Protein AF-A0A3M2T886-F1 (afdb_monomer)

Radius of gyration: 18.3 Å; Cα contacts (8 Å, |Δi|>4): 308; chains: 1; bounding box: 55×40×43 Å

Foldseek 3Di:
DDQQAFPPRDPPDLAGQKDWADLQWDKDWLFKFWLQDPNDHDLAPLRRLLSSVVVVVVSQVVLPDPKDWAEKEKEFQDCVSVVSNSVSQCVSCVVPVHGHHYHYDHDNDDPDPSTGMMMTTMIIRGDDPPPPPDDDDDPDDRDIDMDGDFFQPPCPPVDDVSSVVSRVVSRQSRCVSVVHGPVPDPDDDDHDPPPDDD

Mean predicted aligned error: 8.03 Å

pLDDT: mean 82.22, std 15.93, range [31.75, 97.69]

Nearest PDB structures (foldseek):
  1qu9-assembly1_A  TM=7.077E-01  e=9.840E-07  Escherichia coli
  3lyb-assembly1_B  TM=8.451E-01  e=1.971E-05  Klebsiella pneumoniae subsp. pneumoniae NTUH-K2044
  2uyk-assembly1_C  TM=7.234E-01  e=3.223E-06  Escherichia coli
  2ig8-assembly1_C  TM=6.514E-01  e=5.270E-07  Pseudomonas aeruginosa PAO1
  2ewc-assembly1_B  TM=6.297E-01  e=2.115E-04  Streptococcus pyogenes M1 GAS

Secondary structure (DSSP, 8-state):
-EEE--TTPPTT-SS-SEEEPPTTEEEEEEEEE-S-BTTB--SSHHHHHHHHHHHHHHHHHTT-TT-EEEEEEEEES-GGGHHHHHHHHHHHHGGGT-PPEEEEEE-S--SSTT--EEEEEEEEEEPP-----------SPP---EEE----GGGTTS-HHHHHHHHHHHHHHHHHHTT--GGG--------------

Solvent-accessible surface area (backbone atoms only — not comparable to full-atom values): 11778 Å² total; per-residue (Å²): 104,49,82,45,78,48,90,87,61,70,85,87,60,98,36,32,52,23,34,43,43,52,81,64,45,40,80,42,78,73,48,78,39,55,23,65,52,96,92,43,65,54,92,45,62,39,51,19,45,51,36,23,54,50,51,48,53,58,59,34,57,79,62,40,95,73,35,40,70,49,36,39,39,37,41,20,52,53,64,87,54,46,67,52,34,45,56,52,4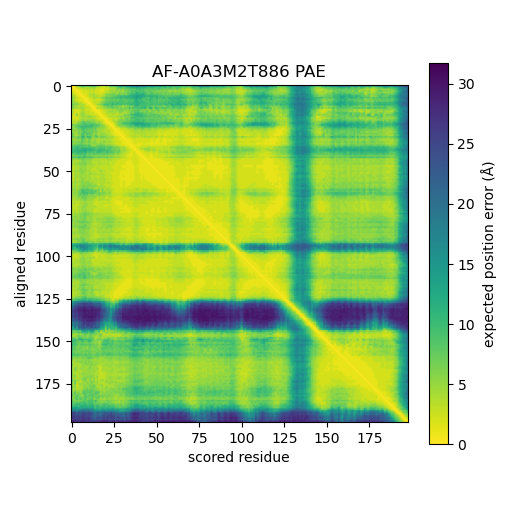9,43,66,72,35,48,86,69,82,57,46,35,18,59,46,81,41,73,36,97,65,55,100,49,93,84,48,51,50,36,39,35,35,32,25,40,28,66,55,76,82,73,88,66,94,76,80,75,91,71,96,61,85,77,75,69,58,65,48,76,43,65,56,35,68,92,29,63,91,64,45,72,68,50,22,51,50,38,21,52,52,41,38,52,50,45,38,45,68,74,75,48,54,80,90,71,64,87,78,85,87,78,84,76,85,79,80,72,83,128

Sequence (198 aa):
MDPVLPPNTPAGLAYTPDFVLHPKSQIRPLGLISPKRNGSTRSTVAGQMQDCLSNVADALAAHGPNAKVVKVTRLMTDVRDVWSAQLVIDEHFGSRNVLPTSTLIEVPACSEPGIRIEVDLWAEVPKEDRTDASDSAGSGPRSILGFVNAGVGDASGKGAVAELNSALDAVSSRISAAGASPDHVVKAYMPGCCSLPL

Structure (mmCIF, N/CA/C/O backbone):
data_AF-A0A3M2T886-F1
#
_entry.id   AF-A0A3M2T886-F1
#
loop_
_atom_site.group_PDB
_atom_site.id
_atom_site.type_symbol
_atom_site.label_atom_id
_atom_site.label_alt_id
_atom_site.label_comp_id
_atom_site.label_asym_id
_atom_site.label_entity_id
_atom_site.label_seq_id
_atom_site.pdbx_PDB_ins_code
_atom_site.Cartn_x
_atom_site.Cartn_y
_atom_site.Cartn_z
_atom_site.occupancy
_atom_site.B_iso_or_equiv
_atom_site.auth_seq_id
_atom_site.auth_comp_id
_atom_site.auth_asym_id
_atom_site.auth_atom_id
_atom_site.pdbx_PDB_model_num
ATOM 1 N N . MET A 1 1 ? 11.220 6.591 -10.026 1.00 73.31 1 MET A N 1
ATOM 2 C CA . MET A 1 1 ? 10.254 5.534 -10.345 1.00 73.31 1 MET A CA 1
ATOM 3 C C . MET A 1 1 ? 9.533 5.896 -11.621 1.00 73.31 1 MET A C 1
ATOM 5 O O . MET A 1 1 ? 9.007 7.004 -11.699 1.00 73.31 1 MET A O 1
ATOM 9 N N . ASP A 1 2 ? 9.481 4.960 -12.554 1.00 78.50 2 ASP A N 1
ATOM 10 C CA . ASP A 1 2 ? 8.653 5.056 -13.751 1.00 78.50 2 ASP A CA 1
ATOM 11 C C . ASP A 1 2 ? 7.576 3.965 -13.658 1.00 78.50 2 ASP A C 1
ATOM 13 O O . ASP A 1 2 ? 7.924 2.808 -13.382 1.00 78.50 2 ASP A O 1
ATOM 17 N N . PRO A 1 3 ? 6.277 4.310 -13.769 1.00 81.00 3 PRO A N 1
ATOM 18 C CA . PRO A 1 3 ? 5.210 3.317 -13.732 1.00 81.00 3 PRO A CA 1
ATOM 19 C C . PRO A 1 3 ? 5.347 2.363 -14.916 1.00 81.00 3 PRO A C 1
ATOM 21 O O . PRO A 1 3 ? 5.532 2.794 -16.053 1.00 81.00 3 PRO A O 1
ATOM 24 N N . VAL A 1 4 ? 5.210 1.068 -14.649 1.00 81.75 4 VAL A N 1
ATOM 25 C CA . VAL A 1 4 ? 5.131 0.030 -15.676 1.00 81.75 4 VAL A CA 1
ATOM 26 C C . VAL A 1 4 ? 3.689 -0.457 -15.735 1.00 81.75 4 VAL A C 1
ATOM 28 O O . VAL A 1 4 ? 3.132 -0.961 -14.758 1.00 81.75 4 VAL A O 1
ATOM 31 N N . LEU A 1 5 ? 3.069 -0.276 -16.899 1.00 82.56 5 LEU A N 1
ATOM 32 C CA . LEU A 1 5 ? 1.704 -0.708 -17.184 1.00 82.56 5 LEU A CA 1
ATOM 33 C C . LEU A 1 5 ? 1.766 -1.826 -18.232 1.00 82.56 5 LEU A C 1
ATOM 35 O O . LEU A 1 5 ? 1.955 -1.530 -19.414 1.00 82.56 5 LEU A O 1
ATOM 39 N N . PRO A 1 6 ? 1.642 -3.106 -17.836 1.00 78.19 6 PRO A N 1
ATOM 40 C CA . PRO A 1 6 ? 1.589 -4.205 -18.792 1.00 78.19 6 PRO A CA 1
ATOM 41 C C . PRO A 1 6 ? 0.457 -4.037 -19.818 1.00 78.19 6 PRO A C 1
ATOM 43 O O . PRO A 1 6 ? -0.554 -3.381 -19.525 1.00 78.19 6 PRO A O 1
ATOM 46 N N . PRO A 1 7 ? 0.563 -4.681 -20.994 1.00 75.75 7 PRO A N 1
ATOM 47 C CA . PRO A 1 7 ? -0.549 -4.768 -21.935 1.00 75.75 7 PRO A CA 1
ATOM 48 C C . PRO A 1 7 ? -1.835 -5.244 -21.242 1.00 75.75 7 PRO A C 1
ATOM 50 O O . PRO A 1 7 ? -1.795 -6.146 -20.407 1.00 75.75 7 PRO A O 1
ATOM 53 N N . ASN A 1 8 ? -2.975 -4.645 -21.600 1.00 73.69 8 ASN A N 1
ATOM 54 C CA . ASN A 1 8 ? -4.298 -4.922 -21.018 1.00 73.69 8 ASN A CA 1
ATOM 55 C C . ASN A 1 8 ? -4.470 -4.538 -19.537 1.00 73.69 8 ASN A C 1
ATOM 57 O O . ASN A 1 8 ? -5.406 -5.007 -18.891 1.00 73.69 8 ASN A O 1
ATOM 61 N N . THR A 1 9 ? -3.610 -3.675 -18.985 1.00 73.69 9 THR A N 1
ATOM 62 C CA . THR A 1 9 ? -3.860 -3.090 -17.658 1.00 73.69 9 THR A CA 1
ATOM 63 C C . THR A 1 9 ? -5.206 -2.346 -17.664 1.00 73.69 9 THR A C 1
ATOM 65 O O . THR A 1 9 ? -5.379 -1.445 -18.490 1.00 73.69 9 THR A O 1
ATOM 68 N N . PRO A 1 10 ? -6.159 -2.686 -16.772 1.00 74.94 10 PRO A N 1
ATOM 69 C CA . PRO A 1 10 ? -7.440 -1.992 -16.698 1.00 74.94 10 PRO A CA 1
ATOM 70 C C . PRO A 1 10 ? -7.269 -0.492 -16.438 1.00 74.94 10 PRO A C 1
ATOM 72 O O . PRO A 1 10 ? -6.388 -0.076 -15.684 1.00 74.94 10 PRO A O 1
ATOM 75 N N . ALA A 1 11 ? -8.135 0.330 -17.028 1.00 75.38 11 ALA A N 1
ATOM 76 C CA . ALA A 1 11 ? -8.198 1.747 -16.688 1.00 75.38 11 ALA A CA 1
ATOM 77 C C . ALA A 1 11 ? -8.757 1.941 -15.266 1.00 75.38 11 ALA A C 1
ATOM 79 O O . ALA A 1 11 ? -9.598 1.165 -14.813 1.00 75.38 11 ALA A O 1
ATOM 80 N N . GLY A 1 12 ? -8.317 2.998 -14.575 1.00 73.69 12 GLY A N 1
ATOM 81 C CA . GLY A 1 12 ? -8.876 3.386 -13.274 1.00 73.69 12 GLY A CA 1
ATOM 82 C C . GLY A 1 12 ? -8.457 2.505 -12.092 1.00 73.69 12 GLY A C 1
ATOM 83 O O . GLY A 1 12 ? -9.195 2.416 -11.114 1.00 73.69 12 GLY A O 1
ATOM 84 N N . LEU A 1 13 ? -7.297 1.841 -12.158 1.00 75.38 13 LEU A N 1
ATOM 85 C CA . LEU A 1 13 ? -6.771 1.114 -11.003 1.00 75.38 13 LEU A CA 1
ATOM 86 C C . LEU A 1 13 ? -6.493 2.058 -9.826 1.00 75.38 13 LEU A C 1
ATOM 88 O O . LEU A 1 13 ? -5.866 3.102 -9.975 1.00 75.38 13 LEU A O 1
ATOM 92 N N . ALA A 1 14 ? -6.864 1.602 -8.633 1.00 77.94 14 ALA A N 1
ATOM 93 C CA . ALA A 1 14 ? -6.590 2.244 -7.347 1.00 77.94 14 ALA A CA 1
ATOM 94 C C . ALA A 1 14 ? -5.103 2.201 -6.915 1.00 77.94 14 ALA A C 1
ATOM 96 O O . ALA A 1 14 ? -4.770 2.525 -5.772 1.00 77.94 14 ALA A O 1
ATOM 97 N N . TYR A 1 15 ? -4.213 1.719 -7.786 1.00 78.88 15 TYR A N 1
ATOM 98 C CA . TYR A 1 15 ? -2.777 1.574 -7.561 1.00 78.88 15 TYR A CA 1
ATOM 99 C C . TYR A 1 15 ? -2.042 1.428 -8.897 1.00 78.88 15 TYR A C 1
ATOM 101 O O . TYR A 1 15 ? -2.638 1.046 -9.904 1.00 78.88 15 TYR A O 1
ATOM 109 N N . THR A 1 16 ? -0.729 1.657 -8.897 1.00 79.88 16 THR A N 1
ATOM 110 C CA . THR A 1 16 ? 0.100 1.309 -10.059 1.00 79.88 16 THR A CA 1
ATOM 111 C C . THR A 1 16 ? 0.546 -0.158 -9.962 1.00 79.88 16 THR A C 1
ATOM 113 O O . THR A 1 16 ? 1.080 -0.545 -8.919 1.00 79.88 16 THR A O 1
ATOM 116 N N . PRO A 1 17 ? 0.350 -0.985 -11.008 1.00 76.50 17 PRO A N 1
ATOM 117 C CA . PRO A 1 17 ? 0.711 -2.406 -11.010 1.00 76.50 17 PRO A CA 1
ATOM 118 C C . PRO A 1 17 ? 2.174 -2.705 -10.702 1.00 76.50 17 PRO A C 1
ATOM 120 O O . PRO A 1 17 ? 2.455 -3.684 -10.006 1.00 76.50 17 PRO A O 1
ATOM 123 N N . ASP A 1 18 ? 3.073 -1.894 -11.255 1.00 78.31 18 ASP A N 1
ATOM 124 C CA . ASP A 1 18 ? 4.510 -2.110 -11.201 1.00 78.31 18 ASP A CA 1
ATOM 125 C C . ASP A 1 18 ? 5.285 -0.787 -11.331 1.00 78.31 18 ASP A C 1
ATOM 127 O O . ASP A 1 18 ? 4.829 0.162 -11.974 1.00 78.31 18 ASP A O 1
ATOM 131 N N . PHE A 1 19 ? 6.463 -0.726 -10.716 1.00 81.12 19 PHE A N 1
ATOM 132 C CA . PHE A 1 19 ? 7.426 0.353 -10.882 1.00 81.12 19 PHE A CA 1
ATOM 133 C C . PHE A 1 19 ? 8.838 -0.168 -11.033 1.00 81.12 19 PHE A C 1
AT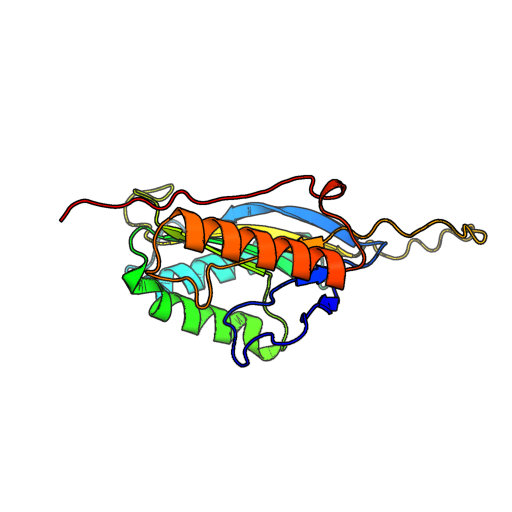OM 135 O O . PHE A 1 19 ? 9.302 -1.001 -10.255 1.00 81.12 19 PHE A O 1
ATOM 142 N N . VAL A 1 20 ? 9.573 0.514 -11.903 1.00 79.56 20 VAL A N 1
ATOM 143 C CA . VAL A 1 20 ? 11.030 0.474 -11.953 1.00 79.56 20 VAL A CA 1
ATOM 144 C C . VAL A 1 20 ? 11.584 1.679 -11.199 1.00 79.56 20 VAL A C 1
ATOM 146 O O . VAL A 1 20 ? 11.208 2.822 -11.468 1.00 79.56 20 VAL A O 1
ATOM 149 N N . LEU A 1 21 ? 12.465 1.448 -10.226 1.00 81.06 21 LEU A N 1
ATOM 150 C CA . LEU A 1 21 ? 13.140 2.521 -9.490 1.00 81.06 21 LEU A CA 1
ATOM 151 C C . LEU A 1 21 ? 14.298 3.100 -10.301 1.00 81.06 21 LEU A C 1
ATOM 153 O O . LEU A 1 21 ? 14.919 2.400 -11.103 1.00 81.06 21 LEU A O 1
ATOM 157 N N . HIS A 1 22 ? 14.643 4.371 -10.063 1.00 76.75 22 HIS A N 1
ATOM 158 C CA . HIS A 1 22 ? 15.826 4.921 -10.722 1.00 76.75 22 HIS A CA 1
ATOM 159 C C . HIS A 1 22 ? 17.098 4.226 -10.197 1.00 76.75 22 HIS A C 1
ATOM 161 O O . HIS A 1 22 ? 17.206 3.993 -8.992 1.00 76.75 22 HIS A O 1
ATOM 167 N N . PRO A 1 23 ? 18.104 3.957 -11.054 1.00 71.12 23 PRO A N 1
ATOM 168 C CA . PRO A 1 23 ? 19.309 3.207 -10.673 1.00 71.12 23 PRO A CA 1
ATOM 169 C C . PRO A 1 23 ? 20.102 3.782 -9.489 1.00 71.12 23 PRO A C 1
ATOM 171 O O . PRO A 1 23 ? 20.863 3.067 -8.844 1.00 71.12 23 PRO A O 1
ATOM 174 N N . LYS A 1 24 ? 19.953 5.080 -9.199 1.00 78.00 24 LYS A N 1
ATOM 175 C CA . LYS A 1 24 ? 20.633 5.755 -8.084 1.00 78.00 24 LYS A CA 1
ATOM 176 C C . LYS A 1 24 ? 19.783 5.855 -6.818 1.00 78.00 24 LYS A C 1
ATOM 178 O O . LYS A 1 24 ? 20.264 6.374 -5.813 1.00 78.00 24 LYS A O 1
ATOM 183 N N . SER A 1 25 ? 18.544 5.387 -6.834 1.00 80.44 25 SER A N 1
ATOM 184 C CA . SER A 1 25 ? 17.658 5.515 -5.685 1.00 80.44 25 SER A CA 1
ATOM 185 C C . SER A 1 25 ? 18.001 4.518 -4.584 1.00 80.44 25 SER A C 1
ATOM 187 O O . SER A 1 25 ? 18.428 3.391 -4.829 1.00 80.44 25 SER A O 1
ATOM 189 N N . GLN A 1 26 ? 17.805 4.936 -3.339 1.00 84.19 26 GLN A N 1
ATOM 190 C CA . GLN A 1 26 ? 17.780 4.045 -2.188 1.00 84.19 26 GLN A CA 1
ATOM 191 C C . GLN A 1 26 ? 16.342 3.671 -1.875 1.00 84.19 26 GLN A C 1
ATOM 193 O O . GLN A 1 26 ? 15.439 4.501 -1.970 1.00 84.19 26 GLN A O 1
ATOM 198 N N . ILE A 1 27 ? 16.153 2.436 -1.429 1.00 87.69 27 ILE A N 1
ATOM 199 C CA . ILE A 1 27 ? 14.901 2.014 -0.824 1.00 87.69 27 ILE A CA 1
ATOM 200 C C . ILE A 1 27 ? 14.999 2.124 0.687 1.00 87.69 27 ILE A C 1
ATOM 202 O O . ILE A 1 27 ? 15.942 1.626 1.304 1.00 87.69 27 ILE A O 1
ATOM 206 N N . ARG A 1 28 ? 14.011 2.796 1.275 1.00 87.75 28 ARG A N 1
ATOM 207 C CA . ARG A 1 28 ? 13.882 2.991 2.715 1.00 87.75 28 ARG A CA 1
ATOM 208 C C . ARG A 1 28 ? 12.553 2.405 3.186 1.00 87.75 28 ARG A C 1
ATOM 210 O O . ARG A 1 28 ? 11.504 2.934 2.820 1.00 87.75 28 ARG A O 1
ATOM 217 N N . PRO A 1 29 ? 12.569 1.315 3.969 1.00 90.00 29 PRO A N 1
ATOM 218 C CA . PRO A 1 29 ? 11.396 0.910 4.726 1.00 90.00 29 PRO A CA 1
ATOM 219 C C . PRO A 1 29 ? 11.055 2.020 5.723 1.00 90.00 29 PRO A C 1
ATOM 221 O O . PRO A 1 29 ? 11.926 2.439 6.484 1.00 90.00 29 PRO A O 1
ATOM 224 N N . LEU A 1 30 ? 9.812 2.493 5.709 1.00 90.12 30 LEU A N 1
ATOM 225 C CA . LEU A 1 30 ? 9.295 3.422 6.720 1.00 90.12 30 LEU A CA 1
ATOM 226 C C . LEU A 1 30 ? 8.652 2.673 7.898 1.00 90.12 30 LEU A C 1
ATOM 228 O O . LEU A 1 30 ? 8.413 3.262 8.947 1.00 90.12 30 LEU A O 1
ATOM 232 N N . GLY A 1 31 ? 8.424 1.365 7.734 1.00 89.19 31 GLY A N 1
ATOM 233 C CA . GLY A 1 31 ? 7.796 0.505 8.728 1.00 89.19 31 GLY A CA 1
ATOM 234 C C . GLY A 1 31 ? 6.280 0.674 8.784 1.00 89.19 31 GLY A C 1
ATOM 235 O O . GLY A 1 31 ? 5.672 1.329 7.934 1.00 89.19 31 GLY A O 1
ATOM 236 N N . LEU A 1 32 ? 5.685 0.056 9.806 1.00 94.69 32 LEU A N 1
ATOM 237 C CA . LEU A 1 32 ? 4.258 0.135 10.086 1.00 94.69 32 LEU A CA 1
ATOM 238 C C . LEU A 1 32 ? 3.925 1.490 10.717 1.00 94.69 32 LEU A C 1
ATOM 240 O O . LEU A 1 32 ? 4.405 1.815 11.802 1.00 94.69 32 LEU A O 1
ATOM 244 N N . ILE A 1 33 ? 3.082 2.262 10.042 1.00 96.31 33 ILE A N 1
ATOM 245 C CA . ILE A 1 33 ? 2.617 3.570 10.488 1.00 96.31 33 ILE A CA 1
ATOM 246 C C . ILE A 1 33 ? 1.151 3.456 10.897 1.00 96.31 33 ILE A C 1
ATOM 248 O O . ILE A 1 33 ? 0.270 3.140 10.089 1.00 96.31 33 ILE A O 1
ATOM 252 N N . SER A 1 34 ? 0.905 3.743 12.173 1.00 96.25 34 SER A N 1
ATOM 253 C CA . SER A 1 34 ? -0.427 3.775 12.764 1.00 96.25 34 SER A CA 1
ATOM 254 C C . SER A 1 34 ? -1.082 5.155 12.579 1.00 96.25 34 SER A C 1
ATOM 256 O O . SER A 1 34 ? -0.383 6.149 12.351 1.00 96.25 34 SER A O 1
ATOM 258 N N . PRO A 1 35 ? -2.419 5.260 12.676 1.00 97.31 35 PRO A N 1
ATOM 259 C CA . PRO A 1 35 ? -3.145 6.527 12.567 1.00 97.31 35 PRO A CA 1
ATOM 260 C C . PRO A 1 35 ? -3.067 7.378 13.839 1.00 97.31 35 PRO A C 1
ATOM 262 O O . PRO A 1 35 ? -3.686 8.437 13.913 1.00 97.31 35 PRO A O 1
ATOM 265 N N . LYS A 1 36 ? -2.359 6.919 14.876 1.00 96.00 36 LYS A N 1
ATOM 266 C CA . LYS A 1 36 ? -2.288 7.630 16.148 1.00 96.00 36 LYS A CA 1
ATOM 267 C C . LYS A 1 36 ? -1.496 8.918 15.959 1.00 96.00 36 LYS A C 1
ATOM 269 O O . LYS A 1 36 ? -0.318 8.892 15.604 1.00 96.00 36 LYS A O 1
ATOM 274 N N . ARG A 1 37 ? -2.136 10.055 16.220 1.00 89.50 37 ARG A N 1
ATOM 275 C CA . ARG A 1 37 ? -1.526 11.383 16.115 1.00 89.50 37 ARG A CA 1
ATOM 276 C C . ARG A 1 37 ? -1.833 12.171 17.379 1.00 89.50 37 ARG A C 1
ATOM 278 O O . ARG A 1 37 ? -2.977 12.236 17.831 1.00 89.50 37 ARG A O 1
ATOM 285 N N . ASN A 1 38 ? -0.787 12.718 17.999 1.00 88.19 38 ASN A N 1
ATOM 286 C CA . ASN A 1 38 ? -0.873 13.425 19.285 1.00 88.19 38 ASN A CA 1
ATOM 287 C C . ASN A 1 38 ? -1.552 12.595 20.397 1.00 88.19 38 ASN A C 1
ATOM 289 O O . ASN A 1 38 ? -2.302 13.123 21.211 1.00 88.19 38 ASN A O 1
ATOM 293 N N . GLY A 1 39 ? -1.323 11.277 20.404 1.00 89.31 39 GLY A N 1
ATOM 294 C CA . GLY A 1 39 ? -1.890 10.357 21.396 1.00 89.31 39 GLY A CA 1
ATOM 295 C C . GLY A 1 39 ? -3.356 9.967 21.172 1.00 89.31 39 GLY A C 1
ATOM 296 O O . GLY A 1 39 ? -3.884 9.189 21.961 1.00 89.31 39 GLY A O 1
ATOM 297 N N . SER A 1 40 ? -3.997 10.450 20.105 1.00 92.38 40 SER A N 1
ATOM 298 C CA . SER A 1 40 ? -5.401 10.170 19.785 1.00 92.38 40 SER A CA 1
ATOM 299 C C . SER A 1 40 ? -5.559 9.542 18.402 1.00 92.38 40 SER A C 1
ATOM 301 O O . SER A 1 40 ? -4.682 9.679 17.549 1.00 92.38 40 SER A O 1
ATOM 303 N N . THR A 1 41 ? -6.693 8.880 18.183 1.00 95.75 41 THR A N 1
ATOM 304 C CA . THR A 1 41 ? -7.053 8.262 16.904 1.00 95.75 41 THR A CA 1
ATOM 305 C C . THR A 1 41 ? -8.490 8.640 16.565 1.00 95.75 41 THR A C 1
ATOM 307 O O . THR A 1 41 ? -9.370 8.581 17.427 1.00 95.75 41 THR A O 1
ATOM 310 N N . ARG A 1 42 ? -8.755 9.021 15.311 1.00 95.50 42 ARG A N 1
ATOM 311 C CA . ARG A 1 42 ? -10.125 9.287 14.848 1.00 95.50 42 ARG A CA 1
ATOM 312 C C . ARG A 1 42 ? -10.953 8.002 14.785 1.00 95.50 42 ARG A C 1
ATOM 314 O O . ARG A 1 42 ? -10.430 6.912 14.573 1.00 95.50 42 ARG A O 1
ATOM 321 N N . SER A 1 43 ? -12.268 8.133 14.930 1.00 94.31 43 SER A N 1
ATOM 322 C CA . SER A 1 43 ? -13.190 6.989 14.961 1.00 94.31 43 SER A CA 1
ATOM 323 C C . SER A 1 43 ? -13.500 6.392 13.582 1.00 94.31 43 SER A C 1
ATOM 325 O O . SER A 1 43 ? -13.890 5.230 13.495 1.00 94.31 43 SER A O 1
ATOM 327 N N . THR A 1 44 ? -13.335 7.153 12.497 1.00 96.56 44 THR A N 1
ATOM 328 C CA . THR A 1 44 ? -13.653 6.704 11.131 1.00 96.56 44 THR A CA 1
ATOM 329 C C . THR A 1 44 ? -12.413 6.173 10.410 1.00 96.56 44 THR A C 1
ATOM 331 O O . THR A 1 44 ? -11.316 6.686 10.609 1.00 96.56 44 THR A O 1
ATOM 334 N N . VAL A 1 45 ? -12.570 5.181 9.518 1.00 96.81 45 VAL A N 1
ATOM 335 C CA . VAL A 1 45 ? -11.439 4.660 8.705 1.00 96.81 45 VAL A CA 1
ATOM 336 C C . VAL A 1 45 ? -10.864 5.741 7.795 1.00 96.81 45 VAL A C 1
ATOM 338 O O . VAL A 1 45 ? -9.649 5.836 7.680 1.00 96.81 45 VAL A O 1
ATOM 341 N N . ALA A 1 46 ? -11.705 6.594 7.203 1.00 96.69 46 ALA A N 1
ATOM 342 C CA . ALA A 1 46 ? -11.232 7.726 6.410 1.00 96.69 46 ALA A CA 1
ATOM 343 C C . ALA A 1 46 ? -10.376 8.685 7.257 1.00 96.69 46 ALA A C 1
ATOM 345 O O . ALA A 1 46 ? -9.282 9.064 6.849 1.00 96.69 46 ALA A O 1
ATOM 346 N N . GLY A 1 47 ? -10.830 9.017 8.471 1.00 97.44 47 GLY A N 1
ATOM 347 C CA . GLY A 1 47 ? -10.069 9.851 9.399 1.00 97.44 47 GLY A CA 1
ATOM 348 C C . GLY A 1 47 ? -8.748 9.209 9.824 1.00 97.44 47 GLY A C 1
ATOM 349 O O . GLY A 1 47 ? -7.721 9.876 9.826 1.00 97.44 47 GLY A O 1
ATOM 350 N N . GLN A 1 48 ? -8.755 7.908 10.115 1.00 97.69 48 GLN A N 1
ATOM 351 C CA . GLN A 1 48 ? -7.535 7.164 10.424 1.00 97.69 48 GLN A CA 1
ATOM 352 C C . GLN A 1 48 ? -6.568 7.138 9.235 1.00 97.69 48 GLN A C 1
ATOM 354 O O . GLN A 1 48 ? -5.387 7.406 9.410 1.00 97.69 48 GLN A O 1
ATOM 359 N N . MET A 1 49 ? -7.052 6.908 8.012 1.00 97.19 49 MET A N 1
ATOM 360 C CA . MET A 1 49 ? -6.215 6.956 6.810 1.00 97.19 49 MET A CA 1
ATOM 361 C C . MET A 1 49 ? -5.611 8.355 6.588 1.00 97.19 49 MET A C 1
ATOM 363 O O . MET A 1 49 ? -4.432 8.456 6.258 1.00 97.19 49 MET A O 1
ATOM 367 N N . GLN A 1 50 ? -6.361 9.436 6.833 1.00 96.62 50 GLN A N 1
ATOM 368 C CA . GLN A 1 50 ? -5.817 10.803 6.784 1.00 96.62 50 GLN A CA 1
ATOM 369 C C . GLN A 1 50 ? -4.668 10.995 7.781 1.00 96.62 50 GLN A C 1
ATOM 371 O O . GLN A 1 50 ? -3.632 11.569 7.434 1.00 96.62 50 GLN A O 1
ATOM 376 N N . ASP A 1 51 ? -4.833 10.504 9.011 1.00 97.50 51 ASP A N 1
ATOM 377 C CA . ASP A 1 51 ? -3.807 10.620 10.045 1.00 97.50 51 ASP A CA 1
ATOM 378 C C . ASP A 1 51 ? -2.591 9.726 9.731 1.00 97.50 51 ASP A C 1
ATOM 380 O O . ASP A 1 51 ? -1.456 10.187 9.863 1.00 97.50 51 ASP A O 1
ATOM 384 N N . CYS A 1 52 ? -2.797 8.509 9.202 1.00 97.12 52 CYS A N 1
ATOM 385 C CA . CYS A 1 52 ? -1.728 7.668 8.654 1.00 97.12 52 CYS A CA 1
ATOM 386 C C . CYS A 1 52 ? -0.928 8.431 7.595 1.00 97.12 52 CYS A C 1
ATOM 388 O O . CYS A 1 52 ? 0.280 8.572 7.735 1.00 97.12 52 CYS A O 1
ATOM 390 N N . LEU A 1 53 ? -1.576 8.966 6.558 1.00 95.19 53 LEU A N 1
ATOM 391 C CA . LEU A 1 53 ? -0.886 9.669 5.469 1.00 95.19 53 LEU A CA 1
ATOM 392 C C . LEU A 1 53 ? -0.197 10.959 5.935 1.00 95.19 53 LEU A C 1
ATOM 394 O O . LEU A 1 53 ? 0.848 11.324 5.401 1.00 95.19 53 LEU A O 1
ATOM 398 N N . SER A 1 54 ? -0.724 11.615 6.969 1.00 95.38 54 SER A N 1
ATOM 399 C CA . SER A 1 54 ? -0.040 12.738 7.621 1.00 95.38 54 SER A CA 1
ATOM 400 C C . SER A 1 54 ? 1.233 12.275 8.337 1.00 95.38 54 SER A C 1
ATOM 402 O O . SER A 1 54 ? 2.289 12.878 8.165 1.00 95.38 54 SER A O 1
ATOM 404 N N . ASN A 1 55 ? 1.171 11.162 9.077 1.00 96.06 55 ASN A N 1
ATOM 405 C CA . ASN A 1 55 ? 2.343 10.553 9.715 1.00 96.06 55 ASN A CA 1
ATOM 406 C C . ASN A 1 55 ? 3.384 10.102 8.667 1.00 96.06 55 ASN A C 1
ATOM 408 O O . ASN A 1 55 ? 4.587 10.233 8.883 1.00 96.06 55 ASN A O 1
ATOM 412 N N . VAL A 1 56 ? 2.933 9.622 7.504 1.00 94.94 56 VAL A N 1
ATOM 413 C CA . VAL A 1 56 ? 3.799 9.283 6.362 1.00 94.94 56 VAL A CA 1
ATOM 414 C C . VAL A 1 56 ? 4.498 10.513 5.800 1.00 94.94 56 VAL A C 1
ATOM 416 O O . VAL A 1 56 ? 5.694 10.452 5.525 1.00 94.94 56 VAL A O 1
ATOM 419 N N . ALA A 1 57 ? 3.778 11.623 5.628 1.00 93.44 57 ALA A N 1
ATOM 420 C CA . ALA A 1 57 ? 4.365 12.869 5.148 1.00 93.44 57 ALA A CA 1
ATOM 421 C C . ALA A 1 57 ? 5.473 13.365 6.092 1.00 93.44 57 ALA A C 1
ATOM 423 O O . ALA A 1 57 ? 6.553 13.727 5.625 1.00 93.44 57 ALA A O 1
ATOM 424 N N . ASP A 1 58 ? 5.245 13.292 7.406 1.00 93.69 58 ASP A N 1
ATOM 425 C CA . ASP A 1 58 ? 6.255 13.642 8.411 1.00 93.69 58 ASP A CA 1
ATOM 426 C C . ASP A 1 58 ? 7.480 12.714 8.337 1.00 93.69 58 ASP A C 1
ATOM 428 O O . ASP A 1 58 ? 8.620 13.181 8.367 1.00 93.69 58 ASP A O 1
ATOM 432 N N . ALA A 1 59 ? 7.263 11.402 8.182 1.00 93.06 59 ALA A N 1
ATOM 433 C CA . ALA A 1 59 ? 8.346 10.430 8.036 1.00 93.06 59 ALA A CA 1
ATOM 434 C C . ALA A 1 59 ? 9.171 10.665 6.756 1.00 93.06 59 ALA A C 1
ATOM 436 O O . ALA A 1 59 ? 10.400 10.596 6.781 1.00 93.06 59 ALA A O 1
ATOM 437 N N . LEU A 1 60 ? 8.515 10.983 5.637 1.00 92.62 60 LEU A N 1
ATOM 438 C CA . LEU A 1 60 ? 9.184 11.291 4.371 1.00 92.62 60 LEU A CA 1
ATOM 439 C C . LEU A 1 60 ? 9.981 12.594 4.429 1.00 92.62 60 LEU A C 1
ATOM 441 O O . LEU A 1 60 ? 11.047 12.665 3.820 1.00 92.62 60 LEU A O 1
ATOM 445 N N . ALA A 1 61 ? 9.511 13.602 5.169 1.00 91.75 61 ALA A N 1
ATOM 446 C CA . ALA A 1 61 ? 10.202 14.885 5.291 1.00 91.75 61 ALA A CA 1
ATOM 447 C C . ALA A 1 61 ? 11.640 14.730 5.826 1.00 91.75 61 ALA A C 1
ATOM 449 O O . ALA A 1 61 ? 12.537 15.458 5.400 1.00 91.75 61 ALA A O 1
ATOM 450 N N . ALA A 1 62 ? 11.892 13.729 6.678 1.00 89.62 62 ALA A N 1
ATOM 451 C CA . ALA A 1 62 ? 13.228 13.404 7.187 1.00 89.62 62 ALA A CA 1
ATOM 452 C C . ALA A 1 62 ? 14.195 12.852 6.115 1.00 89.62 62 ALA A C 1
ATOM 454 O O . ALA A 1 62 ? 15.405 12.801 6.336 1.00 89.62 62 ALA A O 1
ATOM 455 N N . HIS A 1 63 ? 13.680 12.439 4.956 1.00 88.31 63 HIS A N 1
ATOM 456 C CA . HIS A 1 63 ? 14.447 11.876 3.842 1.00 88.31 63 HIS A CA 1
ATOM 457 C C . HIS A 1 63 ? 14.638 12.853 2.672 1.00 88.31 63 HIS A C 1
ATOM 459 O O . HIS A 1 63 ? 15.221 12.482 1.652 1.00 88.31 63 HIS A O 1
ATOM 465 N N . GLY A 1 64 ? 14.189 14.100 2.828 1.00 87.88 64 GLY A N 1
ATOM 466 C CA . GLY A 1 64 ? 14.329 15.160 1.836 1.00 87.88 64 GLY A CA 1
ATOM 467 C C . GLY A 1 64 ? 13.124 15.296 0.893 1.00 87.88 64 GLY A C 1
ATOM 468 O O . GLY A 1 64 ? 12.248 14.432 0.838 1.00 87.88 64 GLY A O 1
ATOM 469 N N . PRO A 1 65 ? 13.069 16.390 0.114 1.00 87.69 65 PRO A N 1
ATOM 470 C CA . PRO A 1 65 ? 11.864 16.815 -0.609 1.00 87.69 65 PRO A CA 1
ATOM 471 C C . PRO A 1 65 ? 11.447 15.884 -1.755 1.00 87.69 65 PRO A C 1
ATOM 473 O O . PRO A 1 65 ? 10.305 15.935 -2.206 1.00 87.69 65 PRO A O 1
ATOM 476 N N . ASN A 1 66 ? 12.362 15.034 -2.228 1.00 87.81 66 ASN A N 1
ATOM 477 C CA . ASN A 1 66 ? 12.123 14.122 -3.347 1.00 87.81 66 ASN A CA 1
ATOM 478 C C . ASN A 1 66 ? 11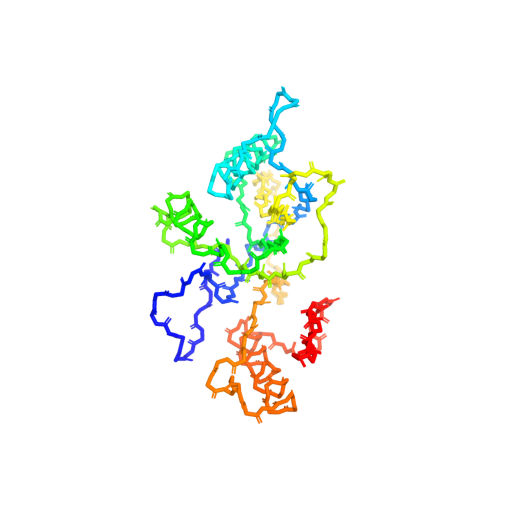.848 12.676 -2.904 1.00 87.81 66 ASN A C 1
ATOM 480 O O . ASN A 1 66 ? 11.681 11.802 -3.759 1.00 87.81 66 ASN A O 1
ATOM 484 N N . ALA A 1 67 ? 11.821 12.406 -1.594 1.00 89.75 67 ALA A N 1
ATOM 485 C CA . ALA A 1 67 ? 11.436 11.102 -1.078 1.00 89.75 67 ALA A CA 1
ATOM 486 C C . ALA A 1 67 ? 9.955 10.830 -1.379 1.00 89.75 67 ALA A C 1
ATOM 488 O O . ALA A 1 67 ? 9.098 11.698 -1.204 1.00 89.75 67 ALA A O 1
ATOM 489 N N . LYS A 1 68 ? 9.640 9.618 -1.841 1.00 90.81 68 LYS A N 1
ATOM 490 C CA . LYS A 1 68 ? 8.272 9.249 -2.231 1.00 90.81 68 LYS A CA 1
ATOM 491 C C . LYS A 1 68 ? 7.945 7.802 -1.918 1.00 90.81 68 LYS A C 1
ATOM 493 O O . LYS A 1 68 ? 8.796 6.929 -2.044 1.00 90.81 68 LYS A O 1
ATOM 498 N N . VAL A 1 69 ? 6.694 7.543 -1.549 1.00 91.75 69 VAL A N 1
ATOM 499 C CA . VAL A 1 69 ? 6.189 6.177 -1.363 1.00 91.75 69 VAL A CA 1
ATOM 500 C C . VAL A 1 69 ? 6.147 5.453 -2.706 1.00 91.75 69 VAL A C 1
ATOM 502 O O . VAL A 1 69 ? 5.622 5.981 -3.682 1.00 91.75 69 VAL A O 1
ATOM 505 N N . VAL A 1 70 ? 6.658 4.224 -2.735 1.00 90.25 70 VAL A N 1
ATOM 506 C CA . VAL A 1 70 ? 6.648 3.343 -3.918 1.00 90.25 70 VAL A CA 1
ATOM 507 C C . VAL A 1 70 ? 5.860 2.059 -3.710 1.00 90.25 70 VAL A C 1
ATOM 509 O O . VAL A 1 70 ? 5.324 1.498 -4.668 1.00 90.25 70 VAL A O 1
ATOM 512 N N . LYS A 1 71 ? 5.738 1.619 -2.457 1.00 92.00 71 LYS A N 1
ATOM 513 C CA . LYS A 1 71 ? 4.900 0.489 -2.070 1.00 92.00 71 LYS A CA 1
ATOM 514 C C . LYS A 1 71 ? 4.189 0.780 -0.761 1.00 92.00 71 LYS A C 1
ATOM 516 O O . LYS A 1 71 ? 4.811 1.262 0.184 1.00 92.00 71 LYS A O 1
ATOM 521 N N . VAL A 1 72 ? 2.914 0.417 -0.712 1.00 93.38 72 VAL A N 1
ATOM 522 C CA . VAL A 1 72 ? 2.081 0.415 0.484 1.00 93.38 72 VAL A CA 1
ATOM 523 C C . VAL A 1 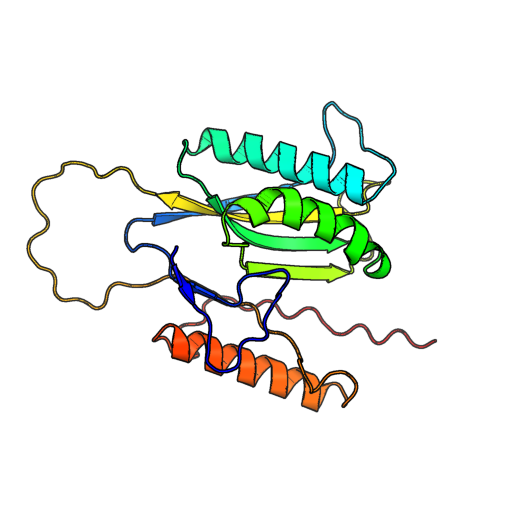72 ? 1.446 -0.960 0.684 1.00 93.38 72 VAL A C 1
ATOM 525 O O . VAL A 1 72 ? 0.907 -1.562 -0.242 1.00 93.38 72 VAL A O 1
ATOM 528 N N . THR A 1 73 ? 1.490 -1.453 1.913 1.00 94.00 73 THR A N 1
ATOM 529 C CA . THR A 1 73 ? 0.661 -2.560 2.384 1.00 94.00 73 THR A CA 1
ATOM 530 C C . THR A 1 73 ? -0.327 -1.982 3.383 1.00 94.00 73 THR A C 1
ATOM 532 O O . THR A 1 73 ? 0.073 -1.471 4.423 1.00 94.00 73 THR A O 1
ATOM 535 N N . ARG A 1 74 ? -1.614 -2.024 3.057 1.00 94.75 74 ARG A N 1
ATOM 536 C CA . ARG A 1 74 ? -2.707 -1.560 3.912 1.00 94.75 74 ARG A CA 1
ATOM 537 C C . ARG A 1 74 ? -3.207 -2.742 4.721 1.00 94.75 74 ARG A C 1
ATOM 539 O O . ARG A 1 74 ? -3.634 -3.736 4.137 1.00 94.75 74 ARG A O 1
ATOM 546 N N . LEU A 1 75 ? -3.144 -2.626 6.037 1.00 96.12 75 LEU A N 1
ATOM 547 C CA . LEU A 1 75 ? -3.673 -3.609 6.973 1.00 96.12 75 LEU A CA 1
ATOM 548 C C . LEU A 1 75 ? -4.982 -3.048 7.517 1.00 96.12 75 LEU A C 1
ATOM 550 O O . LEU A 1 75 ? -4.972 -1.966 8.097 1.00 96.12 75 LEU A O 1
ATOM 554 N N . MET A 1 76 ? -6.101 -3.729 7.286 1.00 96.00 76 MET A N 1
ATOM 555 C CA . MET A 1 76 ? -7.427 -3.282 7.723 1.00 96.00 76 MET A CA 1
ATOM 556 C C . MET A 1 76 ? -8.096 -4.347 8.576 1.00 96.00 76 MET A C 1
ATOM 558 O O . MET A 1 76 ? -7.988 -5.525 8.265 1.00 96.00 76 MET A O 1
ATOM 562 N N . THR A 1 77 ? -8.826 -3.950 9.614 1.00 96.44 77 THR A N 1
ATOM 563 C CA . THR A 1 77 ? -9.596 -4.912 10.421 1.00 96.44 77 THR A CA 1
ATOM 564 C C . THR A 1 77 ? -10.906 -5.344 9.765 1.00 96.44 77 THR A C 1
ATOM 566 O O . THR A 1 77 ? -11.514 -6.317 10.192 1.00 96.44 77 THR A O 1
ATOM 569 N N . ASP A 1 78 ? -11.370 -4.587 8.769 1.00 94.62 78 ASP A N 1
ATOM 570 C CA . ASP A 1 78 ? -12.570 -4.879 7.986 1.00 94.62 78 ASP A CA 1
ATOM 571 C C . ASP A 1 78 ? -12.380 -4.355 6.558 1.00 94.62 78 ASP A C 1
ATOM 573 O O . ASP A 1 78 ? -12.344 -3.143 6.323 1.00 94.62 78 ASP A O 1
ATOM 577 N N . VAL A 1 79 ? -12.235 -5.260 5.592 1.00 92.31 79 VAL A N 1
ATOM 578 C CA . VAL A 1 79 ? -11.988 -4.917 4.187 1.00 92.31 79 VAL A CA 1
ATOM 579 C C . VAL A 1 79 ? -13.181 -4.212 3.541 1.00 92.31 79 VAL A C 1
ATOM 581 O O . VAL A 1 79 ? -13.012 -3.511 2.545 1.00 92.31 79 VAL A O 1
ATOM 584 N N . ARG A 1 80 ? -14.391 -4.331 4.103 1.00 91.88 80 ARG A N 1
ATOM 585 C CA . ARG A 1 80 ? -15.598 -3.687 3.554 1.00 91.88 80 ARG A CA 1
ATOM 586 C C . ARG A 1 80 ? -15.516 -2.160 3.629 1.00 91.88 80 ARG A C 1
ATOM 588 O O . ARG A 1 80 ? -16.110 -1.478 2.796 1.00 91.88 80 ARG A O 1
ATOM 595 N N . ASP A 1 81 ? -14.709 -1.628 4.548 1.00 91.50 81 ASP A N 1
ATOM 596 C CA . ASP A 1 81 ? -14.441 -0.192 4.697 1.00 91.50 81 ASP A CA 1
ATOM 597 C C . ASP A 1 81 ? -13.413 0.350 3.679 1.00 91.50 81 ASP A C 1
ATOM 599 O O . ASP A 1 81 ? -13.111 1.550 3.689 1.00 91.50 81 ASP A O 1
ATOM 603 N N . VAL A 1 82 ? -12.875 -0.493 2.782 1.00 91.38 82 VAL A N 1
ATOM 604 C CA . VAL A 1 82 ? -11.814 -0.127 1.820 1.00 91.38 82 VAL A CA 1
ATOM 605 C C . VAL A 1 82 ? -12.127 1.142 1.035 1.00 91.38 82 VAL A C 1
ATOM 607 O O . VAL A 1 82 ? -11.256 1.995 0.874 1.00 91.38 82 VAL A O 1
ATOM 610 N N . TRP A 1 83 ? -13.370 1.313 0.589 1.00 90.81 83 TRP A N 1
ATOM 611 C CA . TRP A 1 83 ? -13.761 2.444 -0.251 1.00 90.81 83 TRP A CA 1
ATOM 612 C C . TRP A 1 83 ? -13.684 3.782 0.490 1.00 90.81 83 TRP A C 1
ATOM 614 O O . TRP A 1 83 ? -13.332 4.793 -0.112 1.00 90.81 83 TRP A O 1
ATOM 624 N N . SER A 1 84 ? -13.908 3.784 1.808 1.00 91.75 84 SER A N 1
ATOM 625 C CA . SER A 1 84 ? -13.740 4.986 2.635 1.00 91.75 84 SER A CA 1
ATOM 626 C C . SER A 1 84 ? -12.271 5.403 2.740 1.00 91.75 84 SER A C 1
ATOM 628 O O . SER A 1 84 ? -11.964 6.591 2.756 1.00 91.75 84 SER A O 1
ATOM 630 N N . ALA A 1 85 ? -11.353 4.434 2.810 1.00 91.94 85 ALA A N 1
ATOM 631 C CA . ALA A 1 85 ? -9.918 4.706 2.813 1.00 91.94 85 ALA A CA 1
ATOM 632 C C . ALA A 1 85 ? -9.397 5.082 1.417 1.00 91.94 85 ALA A C 1
ATOM 634 O O . ALA A 1 85 ? -8.497 5.912 1.303 1.00 91.94 85 ALA A O 1
ATOM 635 N N . GLN A 1 86 ? -9.953 4.477 0.362 1.00 90.19 86 GLN A N 1
ATOM 636 C CA . GLN A 1 86 ? -9.500 4.686 -1.011 1.00 90.19 86 GLN A CA 1
ATOM 637 C C . GLN A 1 86 ? -9.682 6.136 -1.461 1.00 90.19 86 GLN A C 1
ATOM 639 O O . GLN A 1 86 ? -8.743 6.696 -2.010 1.00 90.19 86 GLN A O 1
ATOM 644 N N . LEU A 1 87 ? -10.816 6.768 -1.140 1.00 89.38 87 LEU A N 1
ATOM 645 C CA . LEU A 1 87 ? -11.053 8.183 -1.457 1.00 89.38 87 LEU A CA 1
ATOM 646 C C . LEU A 1 87 ? -9.938 9.090 -0.917 1.00 89.38 87 LEU A C 1
ATOM 648 O O . LEU A 1 87 ? -9.428 9.949 -1.626 1.00 89.38 87 LEU A O 1
ATOM 652 N N . VAL A 1 88 ? -9.497 8.843 0.318 1.00 93.19 88 VAL A N 1
ATOM 653 C CA . VAL A 1 88 ? -8.417 9.612 0.953 1.00 93.19 88 VAL A CA 1
ATOM 654 C C . VAL A 1 88 ? -7.067 9.364 0.266 1.00 93.19 88 VAL A C 1
ATOM 656 O O . VAL A 1 88 ? -6.267 10.284 0.106 1.00 93.19 88 VAL A O 1
ATOM 659 N N . ILE A 1 89 ? -6.798 8.124 -0.149 1.00 90.12 89 ILE A N 1
ATOM 660 C CA . ILE A 1 89 ? -5.582 7.765 -0.896 1.00 90.12 89 ILE A CA 1
ATOM 661 C C . ILE A 1 89 ? -5.575 8.451 -2.263 1.00 90.12 89 ILE A C 1
ATOM 663 O O . ILE A 1 89 ? -4.543 8.996 -2.660 1.00 90.12 89 ILE A O 1
ATOM 667 N N . ASP A 1 90 ? -6.710 8.447 -2.959 1.00 87.56 90 ASP A N 1
ATOM 668 C CA . ASP A 1 90 ? -6.868 9.078 -4.268 1.00 87.56 90 ASP A CA 1
ATOM 669 C C . ASP A 1 90 ? -6.690 10.596 -4.165 1.00 87.56 90 ASP A C 1
ATOM 671 O O . ASP A 1 90 ? -5.983 11.187 -4.975 1.00 87.56 90 ASP A O 1
ATOM 675 N N . GLU A 1 91 ? -7.231 11.234 -3.127 1.00 88.00 91 GLU A N 1
ATOM 676 C CA . GLU A 1 91 ? -6.991 12.656 -2.852 1.00 88.00 91 GLU A CA 1
ATOM 677 C C . GLU A 1 91 ? -5.505 12.948 -2.579 1.00 88.00 91 GLU A C 1
ATOM 679 O O . GLU A 1 91 ? -4.950 13.924 -3.089 1.00 88.00 91 GLU A O 1
ATOM 684 N N . HIS A 1 92 ? -4.836 12.091 -1.802 1.00 86.94 92 HIS A N 1
ATOM 685 C CA . HIS A 1 92 ? -3.450 12.306 -1.389 1.00 86.94 92 HIS A CA 1
ATOM 686 C C . HIS A 1 92 ? -2.436 12.071 -2.520 1.00 86.94 92 HIS A C 1
ATOM 688 O O . HIS A 1 92 ? -1.526 12.877 -2.721 1.00 86.94 92 HIS A O 1
ATOM 694 N N . PHE A 1 93 ? -2.572 10.971 -3.265 1.00 81.81 93 PHE A N 1
ATOM 695 C CA . PHE A 1 93 ? -1.618 10.572 -4.306 1.00 81.81 93 PHE A CA 1
ATOM 696 C C . PHE A 1 93 ? -2.097 10.879 -5.733 1.00 81.81 93 PHE A C 1
ATOM 698 O O . PHE A 1 93 ? -1.270 11.070 -6.628 1.00 81.81 93 PHE A O 1
ATOM 705 N N . GLY A 1 94 ? -3.409 10.950 -5.970 1.00 65.88 94 GLY A N 1
ATOM 706 C CA . GLY A 1 94 ? -4.003 11.048 -7.308 1.00 65.88 94 GLY A CA 1
ATOM 707 C C . GLY A 1 94 ? -3.703 12.354 -8.042 1.00 65.88 94 GLY A C 1
ATOM 708 O O . GLY A 1 94 ? -3.615 12.350 -9.266 1.00 65.88 94 GLY A O 1
ATOM 709 N N . SER A 1 95 ? -3.402 13.447 -7.332 1.00 57.97 95 SER A N 1
ATOM 710 C CA . SER A 1 95 ? -2.945 14.703 -7.959 1.00 57.97 95 SER A CA 1
ATOM 711 C C . SER A 1 95 ? -1.633 14.563 -8.750 1.00 57.97 95 SER A C 1
ATOM 713 O O . SER A 1 95 ? -1.325 15.412 -9.585 1.00 57.97 95 SER A O 1
ATOM 715 N N . ARG A 1 96 ? -0.858 13.492 -8.515 1.00 58.59 96 ARG A N 1
ATOM 716 C CA . ARG A 1 96 ? 0.442 13.239 -9.159 1.00 58.59 96 ARG A CA 1
ATOM 717 C C . ARG A 1 96 ? 0.391 12.191 -10.279 1.00 58.59 96 ARG A C 1
ATOM 719 O O . ARG A 1 96 ? 1.449 11.847 -10.798 1.00 58.59 96 ARG A O 1
ATOM 726 N N . ASN A 1 97 ? -0.792 11.680 -10.650 1.00 60.06 97 ASN A N 1
ATOM 727 C CA . ASN A 1 97 ? -1.007 10.632 -11.672 1.00 60.06 97 ASN A CA 1
ATOM 728 C C . ASN A 1 97 ? -0.175 9.344 -11.491 1.00 60.06 97 ASN A C 1
ATOM 730 O O . ASN A 1 97 ? -0.041 8.549 -12.420 1.00 60.06 97 ASN A O 1
ATOM 734 N N . VAL A 1 98 ? 0.385 9.120 -10.301 1.00 71.62 98 VAL A N 1
ATOM 735 C CA . VAL A 1 98 ? 1.240 7.972 -9.997 1.00 71.62 98 VAL A CA 1
ATOM 736 C C . VAL A 1 98 ? 0.953 7.524 -8.565 1.00 71.62 98 VAL A C 1
ATOM 738 O O . VAL A 1 98 ? 1.404 8.144 -7.603 1.00 71.62 98 VAL A O 1
ATOM 741 N N . LEU A 1 99 ? 0.184 6.444 -8.426 1.00 85.06 99 LEU A N 1
ATOM 742 C CA . LEU A 1 99 ? -0.119 5.813 -7.138 1.00 85.06 99 LEU A CA 1
ATOM 743 C C . LEU A 1 99 ? 0.979 4.800 -6.782 1.00 85.06 99 LEU A C 1
ATOM 745 O O . LEU A 1 99 ? 1.476 4.142 -7.694 1.00 85.06 99 LEU A O 1
ATOM 749 N N . PRO A 1 100 ? 1.348 4.599 -5.506 1.00 89.25 100 PRO A N 1
ATOM 750 C CA . PRO A 1 100 ? 2.265 3.523 -5.136 1.00 89.25 100 PRO A CA 1
ATOM 751 C C . PRO A 1 100 ? 1.682 2.147 -5.488 1.00 89.25 100 PRO A C 1
ATOM 753 O O . PRO A 1 100 ? 0.463 1.976 -5.594 1.00 89.25 100 PRO A O 1
ATOM 756 N N . THR A 1 101 ? 2.548 1.141 -5.626 1.00 90.06 101 THR A N 1
ATOM 757 C CA . THR A 1 101 ? 2.080 -0.254 -5.647 1.00 90.06 101 THR A CA 1
ATOM 758 C C . THR A 1 101 ? 1.389 -0.549 -4.321 1.00 90.06 101 THR A C 1
ATOM 760 O O . THR A 1 101 ? 1.889 -0.166 -3.263 1.00 90.06 101 THR A O 1
ATOM 763 N N . SER A 1 102 ? 0.213 -1.172 -4.355 1.00 90.06 102 SER A N 1
ATOM 764 C CA . SER A 1 102 ? -0.638 -1.281 -3.169 1.00 90.06 102 SER A CA 1
ATOM 765 C C . SER A 1 102 ? -1.133 -2.698 -2.972 1.00 90.06 102 SER A C 1
ATOM 767 O O . SER A 1 102 ? -1.718 -3.283 -3.878 1.00 90.06 102 SER A O 1
ATOM 769 N N . THR A 1 103 ? -0.947 -3.227 -1.770 1.00 90.31 103 THR A N 1
ATOM 770 C CA . THR A 1 103 ? -1.584 -4.465 -1.319 1.00 90.31 103 THR A CA 1
ATOM 771 C C . THR A 1 103 ? -2.538 -4.128 -0.183 1.00 90.31 103 THR A C 1
ATOM 773 O O . THR A 1 103 ? -2.187 -3.363 0.709 1.00 90.31 103 THR A O 1
ATOM 776 N N . LEU A 1 104 ? -3.746 -4.684 -0.206 1.00 91.75 104 LEU A N 1
ATOM 777 C CA . LEU A 1 104 ? -4.700 -4.608 0.897 1.00 91.75 104 LEU A CA 1
ATOM 778 C C . LEU A 1 104 ? -4.825 -5.986 1.541 1.00 91.75 104 LEU A C 1
ATOM 780 O O . LEU A 1 104 ? -4.970 -6.977 0.830 1.00 91.75 104 LEU A O 1
ATOM 784 N N . ILE A 1 105 ? -4.753 -6.034 2.867 1.00 91.56 105 ILE A N 1
ATOM 785 C CA . ILE A 1 105 ? -4.846 -7.259 3.656 1.00 91.56 105 ILE A CA 1
ATOM 786 C C . ILE A 1 105 ? -5.828 -7.008 4.798 1.00 91.56 105 ILE A C 1
ATOM 788 O O . ILE A 1 105 ? -5.664 -6.052 5.558 1.00 91.56 105 ILE A O 1
ATOM 792 N N . GLU A 1 106 ? -6.833 -7.874 4.920 1.00 94.31 106 GLU A N 1
ATOM 793 C CA . GLU A 1 106 ? -7.650 -7.930 6.129 1.00 94.31 106 GLU A CA 1
ATOM 794 C C . GLU A 1 106 ? -6.873 -8.654 7.237 1.00 94.31 106 GLU A C 1
ATOM 796 O O . GLU A 1 106 ? -6.331 -9.739 7.018 1.00 94.31 106 GLU A O 1
ATOM 801 N N . VAL A 1 107 ? -6.785 -8.043 8.415 1.00 94.56 107 VAL A N 1
ATOM 802 C CA . VAL A 1 107 ? -6.097 -8.572 9.597 1.00 94.56 107 VAL A CA 1
ATOM 803 C C . VAL A 1 107 ? -7.068 -8.636 10.775 1.00 94.56 107 VAL A C 1
ATOM 805 O O . VAL A 1 107 ? -7.937 -7.780 10.891 1.00 94.56 107 VAL A O 1
ATOM 808 N N . PRO A 1 108 ? -6.934 -9.600 11.701 1.00 94.25 108 PRO A N 1
ATOM 809 C CA . PRO A 1 108 ? -7.859 -9.712 12.831 1.00 94.25 108 PRO A CA 1
ATOM 810 C C . PRO A 1 108 ? -7.757 -8.538 13.819 1.00 94.25 108 PRO A C 1
ATOM 812 O O . PRO A 1 108 ? -8.707 -8.263 14.549 1.00 94.25 108 PRO A O 1
ATOM 815 N N . ALA A 1 109 ? -6.608 -7.859 13.868 1.00 95.62 109 ALA A N 1
ATOM 816 C CA . ALA A 1 109 ? -6.367 -6.686 14.700 1.00 95.62 109 ALA A CA 1
ATOM 817 C C . ALA A 1 109 ? -5.189 -5.859 14.158 1.00 95.62 109 ALA A C 1
ATOM 819 O O . ALA A 1 109 ? -4.286 -6.400 13.517 1.00 95.62 109 ALA A O 1
ATOM 820 N N . CYS A 1 110 ? -5.197 -4.562 14.466 1.00 96.12 110 CYS A N 1
ATOM 821 C CA . CYS A 1 110 ? -4.071 -3.641 14.287 1.00 96.12 110 CYS A CA 1
ATOM 822 C C . CYS A 1 110 ? -3.215 -3.554 15.565 1.00 96.12 110 CYS A C 1
ATOM 824 O O . CYS A 1 110 ? -3.523 -4.200 16.570 1.00 96.12 110 CYS A O 1
ATOM 826 N N . SER A 1 111 ? -2.142 -2.756 15.543 1.00 93.81 111 SER A N 1
ATOM 827 C CA . SER A 1 111 ? -1.185 -2.671 16.661 1.00 93.81 111 SER A CA 1
ATOM 828 C C . SER A 1 111 ? -1.773 -2.186 17.996 1.00 93.81 111 SER A C 1
ATOM 830 O O . SER A 1 111 ? -1.263 -2.569 19.050 1.00 93.81 111 SER A O 1
ATOM 832 N N . GLU A 1 112 ? -2.850 -1.390 17.985 1.00 94.25 112 GLU A N 1
ATOM 833 C CA . GLU A 1 112 ? -3.541 -0.929 19.196 1.00 94.25 112 GLU A CA 1
ATOM 834 C C . GLU A 1 112 ? -5.077 -1.036 19.079 1.00 94.25 112 GLU A C 1
ATOM 836 O O . GLU A 1 112 ? -5.632 -0.915 17.980 1.00 94.25 112 GLU A O 1
ATOM 841 N N . PRO A 1 113 ? -5.804 -1.193 20.206 1.00 93.12 113 PRO A N 1
ATOM 842 C CA . PRO A 1 113 ? -7.265 -1.168 20.214 1.00 93.12 113 PRO A CA 1
ATOM 843 C C . PRO A 1 113 ? -7.850 0.122 19.622 1.00 93.12 113 PRO A C 1
ATOM 845 O O . PRO A 1 113 ? -7.371 1.224 19.883 1.00 93.12 113 PRO A O 1
ATOM 848 N N . GLY A 1 114 ? -8.932 -0.011 18.851 1.00 93.25 114 GLY A N 1
ATOM 849 C CA . GLY A 1 114 ? -9.615 1.116 18.200 1.00 93.25 114 GLY A CA 1
ATOM 850 C C . GLY A 1 114 ? -8.987 1.563 16.874 1.00 93.25 114 GLY A C 1
ATOM 851 O O . GLY A 1 114 ? -9.620 2.304 16.118 1.00 93.25 114 GLY A O 1
ATOM 852 N N . ILE A 1 115 ? -7.788 1.077 16.545 1.00 97.31 115 ILE A N 1
ATOM 853 C CA . ILE A 1 115 ? -7.204 1.222 15.212 1.00 97.31 115 ILE A CA 1
ATOM 854 C C . ILE A 1 115 ? -7.844 0.186 14.287 1.00 97.31 115 ILE A C 1
ATOM 856 O O . ILE A 1 115 ? -7.912 -0.998 14.611 1.00 97.31 115 ILE A O 1
ATOM 860 N N . ARG A 1 116 ? -8.333 0.652 13.138 1.00 97.44 116 ARG A N 1
ATOM 861 C CA . ARG A 1 116 ? -8.998 -0.160 12.109 1.00 97.44 116 ARG A CA 1
ATOM 862 C C . ARG A 1 116 ? -8.204 -0.228 10.807 1.00 97.44 116 ARG A C 1
ATOM 864 O O . ARG A 1 116 ? -8.554 -1.009 9.924 1.00 97.44 116 ARG A O 1
ATOM 871 N N . ILE A 1 117 ? -7.184 0.617 10.662 1.00 97.69 117 ILE A N 1
ATOM 872 C CA . ILE A 1 117 ? -6.316 0.662 9.490 1.00 97.69 117 ILE A CA 1
ATOM 873 C C . ILE A 1 117 ? -4.900 1.101 9.861 1.00 97.69 117 ILE A C 1
ATOM 875 O O . ILE A 1 117 ? -4.721 2.037 10.636 1.00 97.69 117 ILE A O 1
ATOM 879 N N . GLU A 1 118 ? -3.906 0.444 9.272 1.00 97.50 118 GLU A N 1
ATOM 880 C CA . GLU A 1 118 ? -2.484 0.790 9.347 1.00 97.50 118 GLU A CA 1
ATOM 881 C C . GLU A 1 118 ? -1.834 0.627 7.972 1.00 97.50 118 GLU A C 1
ATOM 883 O O . GLU A 1 118 ? -2.356 -0.070 7.094 1.00 97.50 118 GLU A O 1
ATOM 888 N N . VAL A 1 119 ? -0.682 1.267 7.773 1.00 97.06 119 VAL A N 1
ATOM 889 C CA . VAL A 1 119 ? 0.053 1.200 6.505 1.00 97.06 119 VAL A CA 1
ATOM 890 C C . VAL A 1 119 ? 1.519 0.845 6.738 1.00 97.06 119 VAL A C 1
ATOM 892 O O . VAL A 1 119 ? 2.208 1.521 7.490 1.00 97.06 119 VAL A O 1
ATOM 895 N N . ASP A 1 120 ? 2.005 -0.208 6.083 1.00 95.50 120 ASP A N 1
ATOM 896 C CA . ASP A 1 120 ? 3.433 -0.544 5.998 1.00 95.50 120 ASP A CA 1
ATOM 897 C C . ASP A 1 120 ? 3.985 -0.091 4.646 1.00 95.50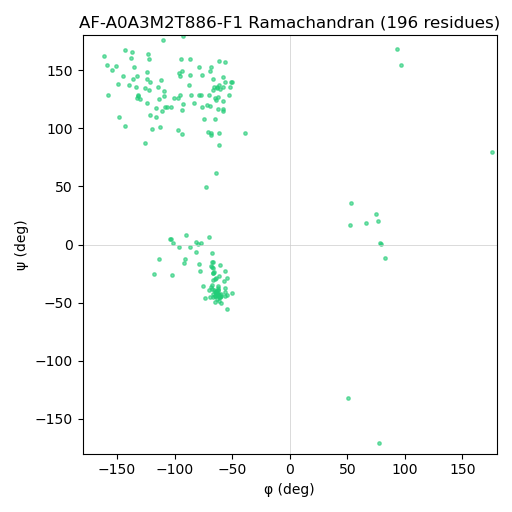 120 ASP A C 1
ATOM 899 O O . ASP A 1 120 ? 3.424 -0.404 3.591 1.00 95.50 120 ASP A O 1
ATOM 903 N N . LEU A 1 121 ? 5.060 0.692 4.670 1.00 94.06 121 LEU A N 1
ATOM 904 C CA . LEU A 1 121 ? 5.454 1.520 3.536 1.00 94.06 121 LEU A CA 1
ATOM 905 C C . LEU A 1 121 ? 6.931 1.401 3.200 1.00 94.06 121 LEU A C 1
ATOM 907 O O . LEU A 1 121 ? 7.806 1.297 4.060 1.00 94.06 121 LEU A O 1
ATOM 911 N N . TRP A 1 122 ? 7.196 1.485 1.902 1.00 93.12 122 TRP A N 1
ATOM 912 C CA . TRP A 1 122 ? 8.535 1.558 1.344 1.00 93.12 122 TRP A CA 1
ATOM 913 C C . TRP A 1 122 ? 8.631 2.834 0.516 1.00 93.12 122 TRP A C 1
ATOM 915 O O . TRP A 1 122 ? 7.748 3.120 -0.299 1.00 93.12 122 TRP A O 1
ATOM 925 N N . ALA A 1 123 ? 9.708 3.587 0.718 1.00 91.56 123 ALA A N 1
ATOM 926 C CA . ALA A 1 123 ? 9.981 4.830 0.020 1.00 91.56 123 ALA A CA 1
ATOM 927 C C . ALA A 1 123 ? 11.186 4.706 -0.919 1.00 91.56 123 ALA A C 1
ATOM 929 O O . ALA A 1 123 ? 12.197 4.090 -0.578 1.00 91.56 123 ALA A O 1
ATOM 930 N N . GLU A 1 124 ? 11.081 5.338 -2.086 1.00 91.00 124 GLU A N 1
ATOM 931 C CA . GLU A 1 124 ? 12.214 5.701 -2.930 1.00 91.00 124 GLU A CA 1
ATOM 932 C C . GLU A 1 124 ? 12.795 7.014 -2.412 1.00 91.00 124 GLU A C 1
ATOM 934 O O . GLU A 1 124 ? 12.105 8.033 -2.352 1.00 91.00 124 GLU A O 1
ATOM 939 N N . VAL A 1 125 ? 14.075 6.986 -2.058 1.00 88.50 125 VAL A N 1
ATOM 940 C CA . VAL A 1 125 ? 14.851 8.162 -1.671 1.00 88.50 125 VAL A CA 1
ATOM 941 C C . VAL A 1 125 ? 15.953 8.343 -2.709 1.00 88.50 125 VAL A C 1
ATOM 943 O O . VAL A 1 125 ? 16.871 7.516 -2.765 1.00 88.50 125 VAL A O 1
ATOM 946 N N . PRO A 1 126 ? 15.884 9.377 -3.564 1.00 85.38 126 PRO A N 1
ATOM 947 C CA . PRO A 1 126 ? 16.956 9.661 -4.508 1.00 85.38 126 PRO A CA 1
ATOM 948 C C . PRO A 1 126 ? 18.273 9.880 -3.760 1.00 85.38 126 PRO A C 1
ATOM 950 O O . PRO A 1 126 ? 18.305 10.590 -2.755 1.00 85.38 126 PRO A O 1
ATOM 953 N N . LYS A 1 127 ? 19.373 9.287 -4.235 1.00 78.81 127 LYS A N 1
ATOM 954 C CA . LYS A 1 127 ? 20.695 9.766 -3.819 1.00 78.81 127 LYS A CA 1
ATOM 955 C C . LYS A 1 127 ? 20.896 11.128 -4.468 1.00 78.81 127 LYS A C 1
ATOM 957 O O . LYS A 1 127 ? 20.715 11.241 -5.679 1.00 78.81 127 LYS A O 1
ATOM 962 N N . GLU A 1 128 ? 21.267 12.136 -3.683 1.00 65.44 128 GLU A N 1
ATOM 963 C CA . GLU A 1 128 ? 21.844 13.350 -4.257 1.00 65.44 128 GLU A CA 1
ATOM 964 C C . GLU A 1 128 ? 23.002 12.931 -5.167 1.00 65.44 128 GLU A C 1
ATOM 966 O O . GLU A 1 128 ? 23.782 12.036 -4.814 1.00 65.44 128 GLU A O 1
ATOM 971 N N . ASP A 1 129 ? 23.079 13.527 -6.357 1.00 53.47 129 ASP A N 1
ATOM 972 C CA . ASP A 1 129 ? 24.247 13.371 -7.208 1.00 53.47 129 ASP A CA 1
ATOM 973 C C . ASP A 1 129 ? 25.436 13.936 -6.427 1.00 53.47 129 ASP A C 1
ATOM 975 O O . ASP A 1 129 ? 25.680 15.141 -6.425 1.00 53.47 129 ASP A O 1
ATOM 979 N N . ARG A 1 130 ? 26.195 13.075 -5.740 1.00 46.03 130 ARG A N 1
ATOM 980 C CA . ARG A 1 130 ? 27.572 13.433 -5.424 1.00 46.03 130 ARG A CA 1
ATOM 981 C C . ARG A 1 130 ? 28.227 13.694 -6.765 1.00 46.03 130 ARG A C 1
ATOM 983 O O . ARG A 1 130 ? 28.329 12.789 -7.593 1.00 46.03 130 ARG A O 1
ATOM 990 N N . THR A 1 131 ? 28.632 14.937 -6.984 1.00 42.88 131 THR A N 1
ATOM 991 C CA . THR A 1 131 ? 29.582 15.341 -8.017 1.00 42.88 131 THR A CA 1
ATOM 992 C C . THR A 1 131 ? 30.942 14.707 -7.729 1.00 42.8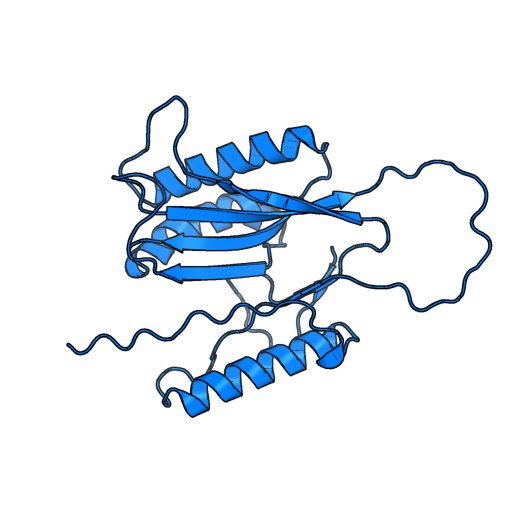8 131 THR A C 1
ATOM 994 O O . THR A 1 131 ? 31.927 15.400 -7.509 1.00 42.88 131 THR A O 1
ATOM 997 N N . ASP A 1 132 ? 31.001 13.382 -7.717 1.00 41.78 132 ASP A N 1
ATOM 998 C CA . ASP A 1 132 ? 32.243 12.638 -7.734 1.00 41.78 132 ASP A CA 1
ATOM 999 C C . ASP A 1 132 ? 32.496 12.337 -9.208 1.00 41.78 132 ASP A C 1
ATOM 1001 O O . ASP A 1 132 ? 31.932 11.429 -9.819 1.00 41.78 132 ASP A O 1
ATOM 1005 N N . ALA A 1 133 ? 33.288 13.215 -9.814 1.00 46.31 133 ALA A N 1
ATOM 1006 C CA . ALA A 1 133 ? 33.815 13.058 -11.153 1.00 46.31 133 ALA A CA 1
ATOM 1007 C C . ALA A 1 133 ? 34.700 11.802 -11.209 1.00 46.31 133 ALA A C 1
ATOM 1009 O O . ALA A 1 133 ? 35.903 11.882 -10.993 1.00 46.31 133 ALA A O 1
ATOM 1010 N N . SER A 1 134 ? 34.104 10.631 -11.434 1.00 48.50 134 SER A N 1
ATOM 1011 C CA . SER A 1 134 ? 34.728 9.447 -12.045 1.00 48.50 134 SER A CA 1
ATOM 1012 C C . SER A 1 134 ? 33.758 8.266 -12.029 1.00 48.50 134 SER A C 1
ATOM 1014 O O . SER A 1 134 ? 33.887 7.359 -11.225 1.00 48.50 134 SER A O 1
ATOM 1016 N N . ASP A 1 135 ? 32.813 8.231 -12.966 1.00 46.97 135 ASP A N 1
ATOM 1017 C CA . ASP A 1 135 ? 32.229 6.952 -13.376 1.00 46.97 135 ASP A CA 1
ATOM 1018 C C . ASP A 1 135 ? 32.362 6.840 -14.892 1.00 46.97 135 ASP A C 1
ATOM 1020 O O . ASP A 1 135 ? 31.518 7.254 -15.688 1.00 46.97 135 ASP A O 1
ATOM 1024 N N . SER A 1 136 ? 33.523 6.319 -15.280 1.00 46.34 136 SER A N 1
ATOM 1025 C CA . SER A 1 136 ? 33.791 5.767 -16.599 1.00 46.34 136 SER A CA 1
ATOM 1026 C C . SER A 1 136 ? 32.719 4.746 -16.979 1.00 46.34 136 SER A C 1
ATOM 1028 O O . SER A 1 136 ? 32.310 3.927 -16.160 1.00 46.34 136 SER A O 1
ATOM 1030 N N . ALA A 1 137 ? 32.314 4.791 -18.247 1.00 48.69 137 ALA A N 1
ATOM 1031 C CA . ALA A 1 137 ? 31.367 3.903 -18.906 1.00 48.69 137 ALA A CA 1
ATOM 1032 C C . ALA A 1 137 ? 31.493 2.421 -18.491 1.00 48.69 137 ALA A C 1
ATOM 1034 O O . ALA A 1 137 ? 32.273 1.658 -19.054 1.00 48.69 137 ALA A O 1
ATOM 1035 N N . GLY A 1 138 ? 30.668 2.003 -17.531 1.00 41.12 138 GLY A N 1
ATOM 1036 C CA . GLY A 1 138 ? 30.393 0.604 -17.226 1.00 41.12 138 GLY A CA 1
ATOM 1037 C C . GLY A 1 138 ? 29.103 0.169 -17.917 1.00 41.12 138 GLY A C 1
ATOM 1038 O O . GLY A 1 138 ? 28.011 0.420 -17.416 1.00 41.12 138 GLY A O 1
ATOM 1039 N N . SER A 1 139 ? 29.231 -0.486 -19.071 1.00 41.88 139 SER A N 1
ATOM 1040 C CA . SER A 1 139 ? 28.158 -1.122 -19.854 1.00 41.88 139 SER A CA 1
ATOM 1041 C C . SER A 1 139 ? 27.650 -2.424 -19.194 1.00 41.88 139 SER A C 1
ATOM 1043 O O . SER A 1 139 ? 27.584 -3.476 -19.830 1.00 41.88 139 SER A O 1
ATOM 1045 N N . GLY A 1 140 ? 27.340 -2.390 -17.897 1.00 39.34 140 GLY A N 1
ATOM 1046 C CA . GLY A 1 140 ? 26.681 -3.497 -17.198 1.00 39.34 140 GLY A CA 1
ATOM 1047 C C . GLY A 1 140 ? 25.159 -3.310 -17.182 1.00 39.34 140 GLY A C 1
ATOM 1048 O O . GLY A 1 140 ? 24.703 -2.162 -17.164 1.00 39.34 140 GLY A O 1
ATOM 1049 N N . PRO A 1 141 ? 24.350 -4.389 -17.174 1.00 42.50 141 PRO A N 1
ATOM 1050 C CA . PRO A 1 141 ? 22.911 -4.266 -16.974 1.00 42.50 141 PRO A CA 1
ATOM 1051 C C . PRO A 1 141 ? 22.671 -3.576 -15.629 1.00 42.50 141 PRO A C 1
ATOM 1053 O O . PRO A 1 141 ? 23.081 -4.063 -14.576 1.00 42.50 141 PRO A O 1
ATOM 1056 N N . ARG A 1 142 ? 22.062 -2.389 -15.675 1.00 54.19 142 ARG A N 1
ATOM 1057 C CA . ARG A 1 142 ? 21.722 -1.621 -14.477 1.00 54.19 142 ARG A CA 1
ATOM 1058 C C . ARG A 1 142 ? 20.728 -2.452 -13.672 1.00 54.19 142 ARG A C 1
ATOM 1060 O O . ARG A 1 142 ? 19.645 -2.743 -14.169 1.00 54.19 142 ARG A O 1
ATOM 1067 N N . SER A 1 143 ? 21.102 -2.859 -12.462 1.00 52.34 143 SER A N 1
ATOM 1068 C CA . SER A 1 143 ? 20.217 -3.602 -11.570 1.00 52.34 143 SER A CA 1
ATOM 1069 C C . SER A 1 143 ? 19.038 -2.712 -11.181 1.00 52.34 143 SER A C 1
ATOM 1071 O O . SER A 1 143 ? 19.172 -1.729 -10.454 1.00 52.34 143 SER A O 1
ATOM 1073 N N . ILE A 1 144 ? 17.879 -3.045 -11.734 1.00 65.94 144 I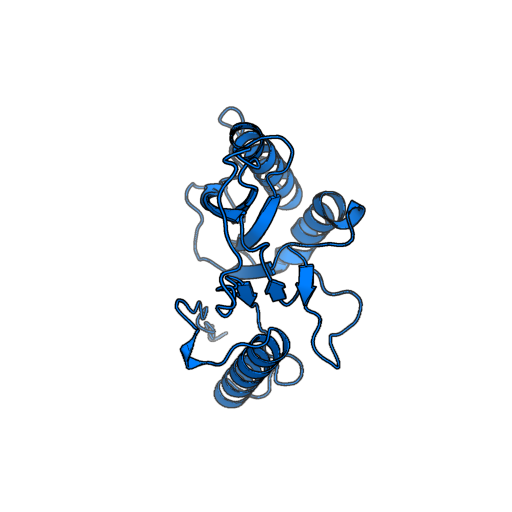LE A N 1
ATOM 1074 C CA . ILE A 1 144 ? 16.618 -2.359 -11.500 1.00 65.94 144 ILE A CA 1
ATOM 1075 C C . ILE A 1 144 ? 15.902 -3.097 -10.372 1.00 65.94 144 ILE A C 1
ATOM 1077 O O . ILE A 1 144 ? 15.547 -4.264 -10.506 1.00 65.94 144 ILE A O 1
ATOM 1081 N N . LEU A 1 145 ? 15.713 -2.418 -9.243 1.00 75.69 145 LEU A N 1
ATOM 1082 C CA . LEU A 1 145 ? 14.807 -2.878 -8.198 1.00 75.69 145 LEU A CA 1
ATOM 1083 C C . LEU A 1 145 ? 13.405 -2.349 -8.519 1.00 75.69 145 LEU A C 1
ATOM 1085 O O . LEU A 1 145 ? 13.256 -1.187 -8.904 1.00 75.69 145 LEU A O 1
ATOM 1089 N N . GLY A 1 146 ? 12.394 -3.197 -8.361 1.00 80.38 146 GLY A N 1
ATOM 1090 C CA . GLY A 1 146 ? 11.006 -2.858 -8.645 1.00 80.38 146 GLY A CA 1
ATOM 1091 C C . GLY A 1 146 ? 10.034 -3.498 -7.666 1.00 80.38 146 GLY A C 1
ATOM 1092 O O . GLY A 1 146 ? 10.401 -4.374 -6.878 1.00 80.38 146 GLY A O 1
ATOM 1093 N N . PHE A 1 147 ? 8.792 -3.027 -7.696 1.00 84.31 147 PHE A N 1
ATOM 1094 C CA . PHE A 1 147 ? 7.711 -3.562 -6.876 1.00 84.31 147 PHE A CA 1
ATOM 1095 C C . PHE A 1 147 ? 6.567 -3.972 -7.773 1.00 84.31 147 PHE A C 1
ATOM 1097 O O . PHE A 1 147 ? 5.991 -3.130 -8.442 1.00 84.31 147 PHE A O 1
ATOM 1104 N N . VAL A 1 148 ? 6.193 -5.243 -7.699 1.00 83.81 148 VAL A N 1
ATOM 1105 C CA . VAL A 1 148 ? 5.072 -5.791 -8.452 1.00 83.81 148 VAL A CA 1
ATOM 1106 C C . VAL A 1 148 ? 3.941 -6.091 -7.479 1.00 83.81 148 VAL A C 1
A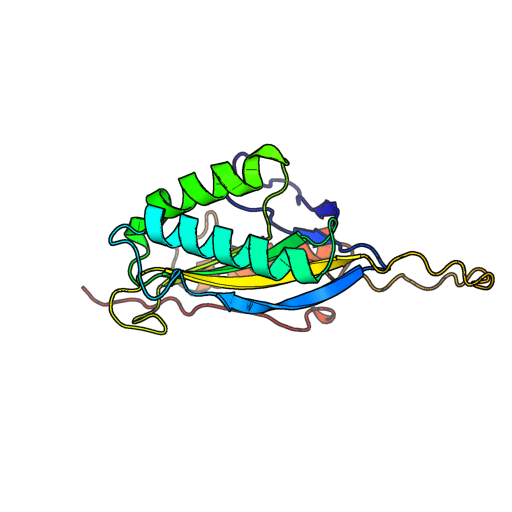TOM 1108 O O . VAL A 1 148 ? 4.131 -6.784 -6.476 1.00 83.81 148 VAL A O 1
ATOM 1111 N N . ASN A 1 149 ? 2.752 -5.577 -7.773 1.00 83.12 149 ASN A N 1
ATOM 1112 C CA . ASN A 1 149 ? 1.511 -6.114 -7.224 1.00 83.12 149 ASN A CA 1
ATOM 1113 C C . ASN A 1 149 ? 0.915 -7.114 -8.230 1.00 83.12 149 ASN A C 1
ATOM 1115 O O . ASN A 1 149 ? 1.244 -7.044 -9.408 1.00 83.12 149 ASN A O 1
ATOM 1119 N N . ALA A 1 150 ? 0.036 -8.020 -7.814 1.00 81.56 150 ALA A N 1
ATOM 1120 C CA . ALA A 1 150 ? -0.814 -8.800 -8.710 1.00 81.56 150 ALA A CA 1
ATOM 1121 C C . ALA A 1 150 ? -2.117 -9.165 -7.994 1.00 81.56 150 ALA A C 1
ATOM 1123 O O . ALA A 1 150 ? -2.151 -9.265 -6.768 1.00 81.56 150 ALA A O 1
ATOM 1124 N N . GLY A 1 151 ? -3.180 -9.365 -8.768 1.00 79.62 151 GLY A N 1
ATOM 1125 C CA . GLY A 1 151 ? -4.487 -9.775 -8.268 1.00 79.62 151 GLY A CA 1
ATOM 1126 C C . GLY A 1 151 ? -5.094 -10.853 -9.157 1.00 79.62 151 GLY A C 1
ATOM 1127 O O . GLY A 1 151 ? -4.642 -11.067 -10.280 1.00 79.62 151 GLY A O 1
ATOM 1128 N N . VAL A 1 152 ? -6.137 -11.504 -8.648 1.00 82.38 152 VAL A N 1
ATOM 1129 C CA . VAL A 1 152 ? -6.817 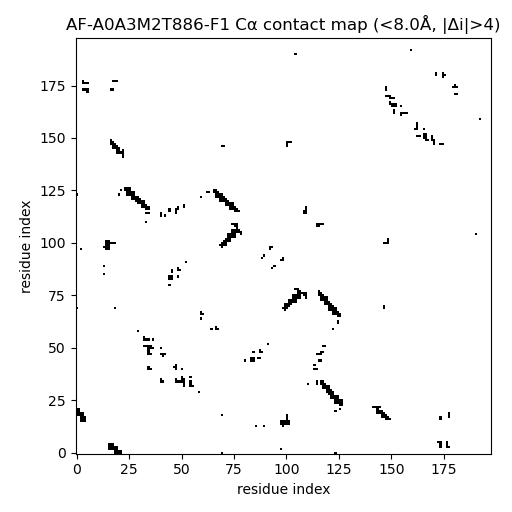-12.634 -9.304 1.00 82.38 152 VAL A CA 1
ATOM 1130 C C . VAL A 1 152 ? -7.568 -12.243 -10.584 1.00 82.38 152 VAL A C 1
ATOM 1132 O O . VAL A 1 152 ? -7.869 -13.108 -11.397 1.00 82.38 152 VAL A O 1
ATOM 1135 N N . GLY A 1 153 ? -7.877 -10.954 -10.772 1.00 82.50 153 GLY A N 1
ATOM 1136 C CA . GLY A 1 153 ? -8.581 -10.446 -11.954 1.00 82.50 153 GLY A CA 1
ATOM 1137 C C . GLY A 1 153 ? -9.863 -11.228 -12.257 1.00 82.50 153 GLY A C 1
ATOM 1138 O O . GLY A 1 153 ? -10.647 -11.530 -11.356 1.00 82.50 153 GLY A O 1
ATOM 1139 N N . ASP A 1 154 ? -10.031 -11.613 -13.521 1.00 83.44 154 ASP A N 1
ATOM 1140 C CA . ASP A 1 154 ? -11.197 -12.361 -14.007 1.00 83.44 154 ASP A CA 1
ATOM 1141 C C . ASP A 1 154 ? -11.284 -13.796 -13.464 1.00 83.44 154 ASP A C 1
ATOM 1143 O O . ASP A 1 154 ? -12.270 -14.492 -13.723 1.00 83.44 154 ASP A O 1
ATOM 1147 N N . ALA A 1 155 ? -10.267 -14.290 -12.750 1.00 86.31 155 ALA A N 1
ATOM 1148 C CA . ALA A 1 155 ? -10.327 -15.583 -12.073 1.00 86.31 155 ALA A CA 1
ATOM 1149 C C . ALA A 1 155 ? -11.045 -15.527 -10.717 1.00 86.31 155 ALA A C 1
ATOM 1151 O O . ALA A 1 155 ? -11.292 -16.580 -10.131 1.00 86.31 155 ALA A O 1
ATOM 1152 N N . SER A 1 156 ? -11.413 -14.334 -10.237 1.00 86.00 156 SER A N 1
ATOM 1153 C CA . SER A 1 156 ? -12.165 -14.169 -8.992 1.00 86.00 156 SER A CA 1
ATOM 1154 C C . SER A 1 156 ? -13.434 -15.031 -8.974 1.00 86.00 156 SER A C 1
ATOM 1156 O O . SER A 1 156 ? -14.223 -15.024 -9.920 1.00 86.00 156 SER A O 1
ATOM 1158 N N . GLY A 1 157 ? -13.614 -15.803 -7.902 1.00 87.75 157 GLY A N 1
ATOM 1159 C CA . GLY A 1 157 ? -14.752 -16.699 -7.705 1.00 87.75 157 GLY A CA 1
ATOM 1160 C C . GLY A 1 157 ? -14.655 -18.032 -8.453 1.00 87.75 157 GLY A C 1
ATOM 1161 O O . GLY A 1 157 ? -15.560 -18.855 -8.330 1.00 87.75 157 GLY A O 1
ATOM 1162 N N . LYS A 1 158 ? -13.575 -18.291 -9.206 1.00 89.81 158 LYS A N 1
ATOM 1163 C CA . LYS A 1 158 ? -13.381 -19.548 -9.962 1.00 89.81 158 LYS A CA 1
ATOM 1164 C C . LYS A 1 158 ? -12.660 -20.642 -9.162 1.00 89.81 158 LYS A C 1
ATOM 1166 O O . LYS A 1 158 ? -12.330 -21.692 -9.713 1.00 89.81 158 LYS A O 1
ATOM 1171 N N . GLY A 1 159 ? -12.441 -20.412 -7.867 1.00 89.88 159 GLY A N 1
ATOM 1172 C CA . GLY A 1 159 ? -11.812 -21.347 -6.936 1.00 89.88 159 GLY A CA 1
ATOM 1173 C C . GLY A 1 159 ? -10.319 -21.085 -6.729 1.00 89.88 159 GLY A C 1
ATOM 1174 O O . GLY A 1 159 ? -9.630 -20.560 -7.602 1.00 89.88 159 GLY A O 1
ATOM 1175 N N . ALA A 1 160 ? -9.812 -21.500 -5.565 1.00 87.62 160 ALA A N 1
ATOM 1176 C CA . ALA A 1 160 ? -8.492 -21.105 -5.064 1.00 87.62 160 ALA A CA 1
ATOM 1177 C C . ALA A 1 160 ? -7.326 -21.412 -6.022 1.00 87.62 160 ALA A C 1
ATOM 1179 O O . ALA A 1 160 ? -6.402 -20.614 -6.141 1.00 87.62 160 ALA A O 1
ATOM 1180 N N . VAL A 1 161 ? -7.363 -22.547 -6.729 1.00 90.50 161 VAL A N 1
ATOM 1181 C CA . VAL A 1 161 ? -6.302 -22.920 -7.685 1.00 90.50 161 VAL A CA 1
ATOM 1182 C C . VAL A 1 161 ? -6.310 -22.005 -8.910 1.00 90.50 161 VAL A C 1
ATOM 1184 O O . VAL A 1 161 ? -5.256 -21.535 -9.329 1.00 90.50 161 VAL A O 1
ATOM 1187 N N . ALA A 1 162 ? -7.488 -21.729 -9.476 1.00 88.62 162 ALA A N 1
ATOM 1188 C CA . ALA A 1 162 ? -7.616 -20.846 -10.633 1.00 88.62 162 ALA A CA 1
ATOM 1189 C C . ALA A 1 162 ? -7.216 -19.407 -10.277 1.00 88.62 162 ALA A C 1
ATOM 1191 O O . ALA A 1 162 ? -6.510 -18.751 -11.040 1.00 88.62 162 ALA A O 1
ATOM 1192 N N . GLU A 1 163 ? -7.615 -18.947 -9.092 1.00 90.00 163 GLU A N 1
ATOM 1193 C CA . GLU A 1 163 ? -7.248 -17.640 -8.552 1.00 90.00 163 GLU A CA 1
ATOM 1194 C C . GLU A 1 163 ? -5.739 -17.505 -8.326 1.00 90.00 163 GLU A C 1
ATOM 1196 O O . GLU A 1 163 ? -5.140 -16.522 -8.767 1.00 90.00 163 GLU A O 1
ATOM 1201 N N . LEU A 1 164 ? -5.108 -18.504 -7.698 1.00 89.38 164 LEU A N 1
ATOM 1202 C CA . LEU A 1 164 ? -3.663 -18.518 -7.475 1.00 89.38 164 LEU A CA 1
ATOM 1203 C C . LEU A 1 164 ? -2.894 -18.511 -8.799 1.00 89.38 164 LEU A C 1
ATOM 1205 O O . LEU A 1 164 ? -1.997 -17.690 -8.971 1.00 89.38 164 LEU A O 1
ATOM 1209 N N . ASN A 1 165 ? -3.260 -19.386 -9.739 1.00 90.69 165 ASN A N 1
ATOM 1210 C CA . ASN A 1 165 ? -2.599 -19.453 -11.043 1.00 90.69 165 ASN A CA 1
ATOM 1211 C C . ASN A 1 165 ? -2.734 -18.129 -11.799 1.00 90.69 165 ASN A C 1
ATOM 1213 O O . ASN A 1 165 ? -1.736 -17.597 -12.271 1.00 90.69 165 ASN A O 1
ATOM 1217 N N . SER A 1 166 ? -3.928 -17.529 -11.817 1.00 89.06 166 SER A N 1
ATOM 1218 C CA . SER A 1 166 ? -4.131 -16.225 -12.454 1.00 89.06 166 SER A CA 1
ATOM 1219 C C . SER A 1 166 ? -3.305 -15.114 -11.800 1.00 89.06 166 SER A C 1
ATOM 1221 O O . SER A 1 166 ? -2.806 -14.228 -12.495 1.00 89.06 166 SER A O 1
ATOM 1223 N N . ALA A 1 167 ? -3.145 -15.137 -10.474 1.00 88.25 167 ALA A N 1
ATOM 1224 C CA . ALA A 1 167 ? -2.288 -14.182 -9.780 1.00 88.25 167 ALA A CA 1
ATOM 1225 C C . ALA A 1 167 ? -0.805 -14.388 -10.140 1.00 88.25 167 ALA A C 1
ATOM 1227 O O . ALA A 1 167 ? -0.103 -13.410 -10.398 1.00 88.25 167 ALA A O 1
ATOM 1228 N N . LEU A 1 168 ? -0.330 -15.637 -10.209 1.00 89.75 168 LEU A N 1
ATOM 1229 C CA . LEU A 1 168 ? 1.044 -15.974 -10.609 1.00 89.75 168 LEU A CA 1
ATOM 1230 C C . LEU A 1 168 ? 1.336 -15.612 -12.073 1.00 89.75 168 LEU A C 1
ATOM 1232 O O . LEU A 1 168 ? 2.413 -15.088 -12.371 1.00 89.75 168 LEU A O 1
ATOM 1236 N N . ASP A 1 169 ? 0.374 -15.815 -12.971 1.00 89.81 169 ASP A N 1
ATOM 1237 C CA . ASP A 1 169 ? 0.466 -15.396 -14.373 1.00 89.81 169 ASP A CA 1
ATOM 1238 C C . ASP A 1 169 ? 0.572 -13.869 -14.477 1.00 89.81 169 ASP A C 1
ATOM 1240 O O . ASP A 1 169 ? 1.421 -13.341 -15.200 1.00 89.81 169 ASP A O 1
ATOM 1244 N N . ALA A 1 170 ? -0.227 -13.139 -13.691 1.00 88.12 170 ALA A N 1
ATOM 1245 C CA . ALA A 1 170 ? -0.156 -11.682 -13.625 1.00 88.12 170 ALA A CA 1
ATOM 1246 C C . ALA A 1 170 ? 1.190 -11.183 -13.068 1.00 88.12 170 ALA A C 1
ATOM 1248 O O . ALA A 1 170 ? 1.736 -10.212 -13.597 1.00 88.12 170 ALA A O 1
ATOM 1249 N N . VAL A 1 171 ? 1.752 -11.843 -12.045 1.00 88.06 171 VAL A N 1
ATOM 1250 C CA . VAL A 1 171 ? 3.110 -11.555 -11.544 1.00 88.06 171 VAL A CA 1
ATOM 1251 C C . VAL A 1 171 ? 4.140 -11.769 -12.652 1.00 88.06 171 VAL A C 1
ATOM 1253 O O . VAL A 1 171 ? 4.936 -10.873 -12.926 1.00 88.06 171 VAL A O 1
ATOM 1256 N N . SER A 1 172 ? 4.098 -12.922 -13.319 1.00 88.69 172 SER A N 1
ATOM 1257 C CA . SER A 1 172 ? 5.054 -13.283 -14.372 1.00 88.69 172 SER A CA 1
ATOM 1258 C C . SER A 1 172 ? 5.002 -12.304 -15.546 1.00 88.69 172 SER A C 1
ATOM 1260 O O . SER A 1 172 ? 6.042 -11.855 -16.034 1.00 88.69 172 SER A O 1
ATOM 1262 N N . SER A 1 173 ? 3.795 -11.907 -15.960 1.00 86.69 173 SER A N 1
ATOM 1263 C CA . SER A 1 173 ? 3.578 -10.899 -17.001 1.00 86.69 173 SER A CA 1
ATOM 1264 C C . SER A 1 173 ? 4.152 -9.530 -16.616 1.00 86.69 173 SER A C 1
ATOM 1266 O O . SER A 1 173 ? 4.847 -8.914 -17.425 1.00 86.69 173 SER A O 1
ATOM 1268 N N . ARG A 1 174 ? 3.928 -9.073 -15.375 1.00 87.00 174 ARG A N 1
ATOM 1269 C CA . ARG A 1 174 ? 4.435 -7.784 -14.864 1.00 87.00 174 ARG A CA 1
ATOM 1270 C C . ARG A 1 174 ? 5.961 -7.762 -14.785 1.00 87.00 174 ARG A C 1
ATOM 1272 O O . ARG A 1 174 ? 6.587 -6.886 -15.368 1.00 87.00 174 ARG A O 1
ATOM 1279 N N . ILE A 1 175 ? 6.556 -8.794 -14.187 1.00 85.88 175 ILE A N 1
ATOM 1280 C CA . ILE A 1 175 ? 8.015 -8.965 -14.113 1.00 85.88 175 ILE A CA 1
ATOM 1281 C C . ILE A 1 175 ? 8.646 -8.947 -15.512 1.00 85.88 175 ILE A C 1
ATOM 1283 O O . ILE A 1 175 ? 9.648 -8.265 -15.729 1.00 85.88 175 ILE A O 1
ATOM 1287 N N . SER A 1 176 ? 8.036 -9.650 -16.471 1.00 86.44 176 SER A N 1
ATOM 1288 C CA . SER A 1 176 ? 8.512 -9.664 -17.860 1.00 86.44 176 SER A CA 1
ATOM 1289 C C . SER A 1 176 ? 8.416 -8.281 -18.510 1.00 86.44 176 SER A C 1
ATOM 1291 O O . SER A 1 176 ? 9.338 -7.868 -19.210 1.00 86.44 176 SER A O 1
ATOM 1293 N N . ALA A 1 177 ? 7.332 -7.535 -18.258 1.00 83.50 177 ALA A N 1
ATOM 1294 C CA . ALA A 1 177 ? 7.149 -6.174 -18.767 1.00 83.50 177 ALA A CA 1
ATOM 1295 C C . ALA A 1 177 ? 8.185 -5.183 -18.204 1.00 83.50 177 ALA A C 1
ATOM 1297 O O . ALA A 1 177 ? 8.571 -4.244 -18.897 1.00 83.50 177 ALA A O 1
ATOM 1298 N N . ALA A 1 178 ? 8.684 -5.423 -16.988 1.00 81.62 178 ALA A N 1
ATOM 1299 C CA . ALA A 1 178 ? 9.794 -4.682 -16.392 1.00 81.62 178 ALA A CA 1
ATOM 1300 C C . ALA A 1 178 ? 11.189 -5.148 -16.866 1.00 81.62 178 ALA A C 1
ATOM 1302 O O . ALA A 1 178 ? 12.202 -4.619 -16.407 1.00 81.62 178 ALA A O 1
ATOM 1303 N N . GLY A 1 179 ? 11.272 -6.128 -17.776 1.00 83.62 179 GLY A N 1
ATOM 1304 C CA . GLY A 1 179 ? 12.536 -6.666 -18.288 1.00 83.62 179 GLY A CA 1
ATOM 1305 C C . GLY A 1 179 ? 13.257 -7.614 -17.323 1.00 83.62 179 GLY A C 1
ATOM 1306 O O . GLY A 1 179 ? 14.465 -7.812 -17.449 1.00 83.62 179 GLY A O 1
ATOM 1307 N N . ALA A 1 180 ? 12.540 -8.190 -16.355 1.00 85.50 180 ALA A N 1
ATOM 1308 C CA . ALA A 1 180 ? 13.058 -9.162 -15.395 1.00 85.50 180 ALA A CA 1
ATOM 1309 C C . ALA A 1 180 ? 12.488 -10.575 -15.649 1.00 85.50 180 ALA A C 1
ATOM 1311 O O . ALA A 1 180 ? 11.645 -10.778 -16.520 1.00 85.50 180 ALA A O 1
ATOM 1312 N N . SER A 1 181 ? 12.958 -11.570 -14.889 1.00 86.88 181 SER A N 1
ATOM 1313 C CA . SER A 1 181 ? 12.441 -12.943 -14.884 1.00 86.88 181 SER A CA 1
ATOM 1314 C C . SER A 1 181 ? 12.006 -13.346 -13.466 1.00 86.88 181 SER A C 1
ATOM 1316 O O . SER A 1 181 ? 12.396 -12.681 -12.500 1.00 86.88 181 SER A O 1
ATOM 1318 N N . PRO A 1 182 ? 11.217 -14.425 -13.298 1.00 84.38 182 PRO A N 1
ATOM 1319 C CA . PRO A 1 182 ? 10.830 -14.926 -11.976 1.00 84.38 182 PRO A CA 1
ATOM 1320 C C . PRO A 1 182 ? 12.012 -15.217 -11.035 1.00 84.38 182 PRO A C 1
ATOM 1322 O O . PRO A 1 182 ? 11.881 -15.033 -9.827 1.00 84.38 182 PRO A O 1
ATOM 1325 N N . ASP A 1 183 ? 13.183 -15.574 -11.571 1.00 86.38 183 ASP A N 1
ATOM 1326 C CA . ASP A 1 183 ? 14.404 -15.813 -10.785 1.00 86.38 183 ASP A CA 1
ATOM 1327 C C . ASP A 1 183 ? 14.955 -14.537 -10.121 1.00 86.38 183 ASP A C 1
ATOM 1329 O O . ASP A 1 183 ? 15.771 -14.605 -9.203 1.00 86.38 183 ASP A O 1
ATOM 1333 N N . HIS A 1 184 ? 14.499 -13.356 -10.551 1.00 84.69 184 HIS A N 1
ATOM 1334 C CA . HIS A 1 184 ? 14.839 -12.073 -9.933 1.00 84.69 184 HIS A CA 1
ATOM 1335 C C . HIS A 1 184 ? 13.913 -11.702 -8.761 1.00 84.69 184 HIS A C 1
ATOM 1337 O O . HIS A 1 184 ? 14.111 -10.662 -8.126 1.00 84.69 184 HIS A O 1
ATOM 1343 N N . VAL A 1 185 ? 12.902 -12.520 -8.442 1.00 84.44 185 VAL A N 1
ATOM 1344 C CA . VAL A 1 185 ? 12.011 -12.270 -7.301 1.00 84.44 185 VAL A CA 1
ATOM 1345 C C . VAL A 1 185 ? 12.730 -12.593 -5.998 1.00 84.44 185 VAL A C 1
ATOM 1347 O O . VAL A 1 185 ? 12.916 -13.746 -5.627 1.00 84.44 185 VAL A O 1
ATOM 1350 N N . VAL A 1 186 ? 13.073 -11.549 -5.248 1.00 84.94 186 VAL A N 1
ATOM 1351 C CA . VAL A 1 186 ? 13.738 -11.684 -3.940 1.00 84.94 186 VAL A CA 1
ATOM 1352 C C . VAL A 1 186 ? 12.762 -11.744 -2.761 1.00 84.94 186 VAL A C 1
ATOM 1354 O O . VAL A 1 186 ? 13.149 -12.109 -1.652 1.00 84.94 186 VAL A O 1
ATOM 1357 N N . LYS A 1 187 ? 11.496 -11.350 -2.968 1.00 82.38 187 LYS A N 1
ATOM 1358 C CA . LYS A 1 187 ? 10.452 -11.351 -1.935 1.00 82.38 187 LYS A CA 1
ATOM 1359 C C . LYS A 1 187 ? 9.054 -11.386 -2.546 1.00 82.38 187 LYS A C 1
ATOM 1361 O O . LYS A 1 187 ? 8.711 -10.514 -3.338 1.00 82.38 187 LYS A O 1
ATOM 1366 N N . ALA A 1 188 ? 8.226 -12.322 -2.088 1.00 79.12 188 ALA A N 1
ATOM 1367 C CA . ALA A 1 188 ? 6.811 -12.406 -2.432 1.00 79.12 188 ALA A CA 1
ATOM 1368 C C . ALA A 1 188 ? 5.948 -12.323 -1.166 1.00 79.12 188 ALA A C 1
ATOM 1370 O O . ALA A 1 188 ? 6.290 -12.892 -0.131 1.00 79.12 188 ALA A O 1
ATOM 1371 N N . TYR A 1 189 ? 4.831 -11.604 -1.256 1.00 72.44 189 TYR A N 1
ATOM 1372 C CA . TYR A 1 189 ? 3.803 -11.567 -0.221 1.00 72.44 189 TYR A CA 1
ATOM 1373 C C . TYR A 1 189 ? 2.528 -12.156 -0.809 1.00 72.44 189 TYR A C 1
ATOM 1375 O O . TYR A 1 189 ? 1.982 -11.596 -1.756 1.00 72.44 189 TYR A O 1
ATOM 1383 N N . MET A 1 190 ? 2.063 -13.268 -0.247 1.00 67.75 190 MET A N 1
ATOM 1384 C CA . MET A 1 190 ? 0.805 -13.900 -0.632 1.00 67.75 190 MET A CA 1
ATOM 1385 C C . MET A 1 190 ? -0.111 -13.927 0.592 1.00 67.75 190 MET A C 1
ATOM 1387 O O . MET A 1 190 ? 0.094 -14.768 1.469 1.00 67.75 190 MET A O 1
ATOM 1391 N N . PRO A 1 191 ? -1.068 -12.987 0.720 1.00 61.00 191 PRO A N 1
ATOM 1392 C CA . PRO A 1 191 ? -2.078 -13.096 1.760 1.00 61.00 191 PRO A CA 1
ATOM 1393 C C . PRO A 1 191 ? -2.909 -14.355 1.485 1.00 61.00 191 PRO A C 1
ATOM 1395 O O . PRO A 1 191 ? -3.417 -14.545 0.381 1.00 61.00 191 PRO A O 1
ATOM 1398 N N . GLY A 1 192 ? -2.992 -15.249 2.471 1.00 49.91 192 GLY A N 1
ATOM 1399 C CA . GLY A 1 192 ? -3.814 -16.450 2.363 1.00 49.91 192 GLY A CA 1
ATOM 1400 C C . GLY A 1 192 ? -5.286 -16.071 2.221 1.00 49.91 192 GLY A C 1
ATOM 1401 O O . GLY A 1 192 ? -5.775 -15.194 2.931 1.00 49.91 192 GLY A O 1
ATOM 1402 N N . CYS A 1 193 ? -5.995 -16.727 1.303 1.00 41.47 193 CYS A N 1
ATOM 1403 C CA . CYS A 1 193 ? -7.440 -16.594 1.187 1.00 41.47 193 CYS A CA 1
ATOM 1404 C C . CYS A 1 193 ? -8.076 -17.290 2.403 1.00 41.47 193 CYS A C 1
ATOM 1406 O O . CYS A 1 193 ? -8.206 -18.516 2.428 1.00 41.47 193 CYS A O 1
ATOM 1408 N N . CYS A 1 194 ? -8.411 -16.530 3.447 1.00 36.19 194 CYS A N 1
ATOM 1409 C CA . CYS A 1 194 ? -9.234 -17.035 4.540 1.00 36.19 194 CYS A CA 1
ATOM 1410 C C . CYS A 1 194 ? -10.647 -17.262 3.995 1.00 36.19 194 CYS A C 1
ATOM 1412 O O . CYS A 1 194 ? -11.467 -16.350 3.945 1.00 36.19 194 CYS A O 1
ATOM 1414 N N . SER A 1 195 ? -10.929 -18.490 3.571 1.00 37.28 195 SER A N 1
ATOM 1415 C CA . SER A 1 195 ? -12.301 -18.961 3.419 1.00 37.28 195 SER A CA 1
ATOM 1416 C C . SER A 1 195 ? -12.896 -19.072 4.821 1.00 37.28 195 SER A C 1
ATOM 1418 O O . SER A 1 195 ? -12.663 -20.045 5.533 1.00 37.28 195 SER A O 1
ATOM 1420 N N . LEU A 1 196 ? -13.616 -18.038 5.257 1.00 31.75 196 LEU A N 1
ATOM 1421 C CA . LEU A 1 196 ? -14.477 -18.154 6.428 1.00 31.75 196 LEU A CA 1
ATOM 1422 C C . LEU A 1 196 ? -15.685 -19.016 6.029 1.00 31.75 196 LEU A C 1
ATOM 1424 O O . LEU A 1 196 ? -16.396 -18.640 5.093 1.00 31.75 196 LEU A O 1
ATOM 1428 N N . PRO A 1 197 ? -15.930 -20.165 6.682 1.00 35.78 197 PRO A N 1
ATOM 1429 C CA . PRO A 1 197 ? -17.223 -20.818 6.571 1.00 35.78 197 PRO A CA 1
ATOM 1430 C C . PRO A 1 197 ? -18.279 -19.900 7.204 1.00 35.78 197 PRO A C 1
ATOM 1432 O O . PRO A 1 197 ? -18.099 -19.439 8.333 1.00 35.78 197 PRO A O 1
ATOM 1435 N N . LEU A 1 198 ? -19.330 -19.601 6.434 1.00 34.97 198 LEU A N 1
ATOM 1436 C CA . LEU A 1 198 ? -20.571 -18.984 6.916 1.00 34.97 198 LEU A CA 1
ATOM 1437 C C . LEU A 1 198 ? -21.299 -19.915 7.892 1.00 34.97 198 LEU A C 1
ATOM 1439 O O . LEU A 1 198 ? -21.273 -21.145 7.650 1.00 34.97 198 LEU A O 1
#